Protein AF-A0A9E5KVH1-F1 (afdb_monomer)

Radius of gyration: 20.32 Å; Cα contacts (8 Å, |Δi|>4): 290; chains: 1; bounding box: 57×41×52 Å

Structure (mmCIF, N/CA/C/O backbone):
data_AF-A0A9E5KVH1-F1
#
_entry.id   AF-A0A9E5KVH1-F1
#
loop_
_atom_site.group_PDB
_atom_site.id
_atom_site.type_symbol
_atom_site.label_atom_id
_atom_site.label_alt_id
_atom_site.label_comp_id
_atom_site.label_asym_id
_atom_site.label_entity_id
_atom_site.label_seq_id
_atom_site.pdbx_PDB_ins_code
_atom_site.Cartn_x
_atom_site.Cartn_y
_atom_site.Cartn_z
_atom_site.occupancy
_atom_site.B_iso_or_equiv
_atom_site.auth_seq_id
_atom_site.auth_comp_id
_atom_site.auth_asym_id
_atom_site.auth_atom_id
_atom_site.pdbx_PDB_model_num
ATOM 1 N N . TYR A 1 1 ? 0.815 -11.359 2.822 1.00 33.31 1 TYR A N 1
ATOM 2 C CA . TYR A 1 1 ? 0.300 -10.305 1.931 1.00 33.31 1 TYR A CA 1
ATOM 3 C C . TYR A 1 1 ? -1.102 -10.706 1.506 1.00 33.31 1 TYR A C 1
ATOM 5 O O . TYR A 1 1 ? -1.254 -11.381 0.500 1.00 33.31 1 TYR A O 1
ATOM 13 N N . GLY A 1 2 ? -2.092 -10.442 2.365 1.00 33.66 2 GLY A N 1
ATOM 14 C CA . GLY A 1 2 ? -3.494 -10.798 2.114 1.00 33.66 2 GLY A CA 1
ATOM 15 C C . GLY A 1 2 ? -4.200 -9.749 1.257 1.00 33.66 2 GLY A C 1
ATOM 16 O O . GLY A 1 2 ? -3.617 -8.704 0.975 1.00 33.66 2 GLY A O 1
ATOM 17 N N . ALA A 1 3 ? -5.461 -10.021 0.909 1.00 37.97 3 ALA A N 1
ATOM 18 C CA . ALA A 1 3 ? -6.376 -9.261 0.039 1.00 37.97 3 ALA A CA 1
ATOM 19 C C . ALA A 1 3 ? -6.534 -7.737 0.302 1.00 37.97 3 ALA A C 1
ATOM 21 O O . ALA A 1 3 ? -7.332 -7.074 -0.355 1.00 37.97 3 ALA A O 1
ATOM 22 N N . TRP A 1 4 ? -5.780 -7.166 1.243 1.00 46.50 4 TRP A N 1
ATOM 23 C CA . TRP A 1 4 ? -5.838 -5.774 1.682 1.00 46.50 4 TRP A CA 1
ATOM 24 C C . TRP A 1 4 ? -4.507 -5.026 1.566 1.00 46.50 4 TRP A C 1
ATOM 26 O O . TRP A 1 4 ? -4.430 -3.886 2.000 1.00 46.50 4 TRP A O 1
ATOM 36 N N . SER A 1 5 ? -3.483 -5.571 0.895 1.00 42.91 5 SER A N 1
ATOM 37 C CA . SER A 1 5 ? -2.309 -4.764 0.500 1.00 42.91 5 SER A CA 1
ATOM 38 C C . SER A 1 5 ? -2.670 -3.556 -0.384 1.00 42.91 5 SER A C 1
ATOM 40 O O . SER A 1 5 ? -1.856 -2.652 -0.538 1.00 42.91 5 SER A O 1
ATOM 42 N N . GLY A 1 6 ? -3.893 -3.513 -0.928 1.00 47.69 6 GLY A N 1
ATOM 43 C CA . GLY A 1 6 ? -4.462 -2.350 -1.609 1.00 47.69 6 GLY A CA 1
ATOM 44 C C . GLY A 1 6 ? -4.823 -1.174 -0.691 1.00 47.69 6 GLY A C 1
ATOM 45 O O . GLY A 1 6 ? -5.125 -0.103 -1.204 1.00 47.69 6 GLY A O 1
ATOM 46 N N . THR A 1 7 ? -4.776 -1.300 0.642 1.00 48.66 7 THR A N 1
ATOM 47 C CA . THR A 1 7 ? -5.061 -0.166 1.547 1.00 48.66 7 THR A CA 1
ATOM 48 C C . THR A 1 7 ? -4.084 0.992 1.341 1.00 48.66 7 THR A C 1
ATOM 50 O O . THR A 1 7 ? -4.520 2.143 1.339 1.00 48.66 7 THR A O 1
ATOM 53 N N . TYR A 1 8 ? -2.814 0.698 1.033 1.00 48.72 8 TYR A N 1
ATOM 54 C CA . TYR A 1 8 ? -1.818 1.690 0.603 1.00 48.72 8 TYR A CA 1
ATOM 55 C C . TYR A 1 8 ? -2.220 2.398 -0.696 1.00 48.72 8 TYR A C 1
ATOM 57 O O . TYR A 1 8 ? -2.101 3.611 -0.823 1.00 48.72 8 TYR A O 1
ATOM 65 N N . THR A 1 9 ? -2.728 1.653 -1.676 1.00 52.06 9 THR A N 1
ATOM 66 C CA . THR A 1 9 ? -3.091 2.204 -2.989 1.00 52.06 9 THR A CA 1
ATOM 67 C C . THR A 1 9 ? -4.372 3.044 -2.924 1.00 52.06 9 THR A C 1
ATOM 69 O O . THR A 1 9 ? -4.548 3.974 -3.710 1.00 52.06 9 THR A O 1
ATOM 72 N N . ILE A 1 10 ? -5.266 2.735 -1.980 1.00 57.31 10 ILE A N 1
ATOM 73 C CA . ILE A 1 10 ? -6.647 3.232 -1.969 1.00 57.31 10 ILE A CA 1
ATOM 74 C C . ILE A 1 10 ? -6.863 4.337 -0.930 1.00 57.31 10 ILE A C 1
ATOM 76 O O . ILE A 1 10 ? -7.578 5.293 -1.225 1.00 57.31 10 ILE A O 1
ATOM 80 N N . GLY A 1 11 ? -6.204 4.284 0.237 1.00 57.56 11 GLY A N 1
ATOM 81 C CA . GLY A 1 11 ? -6.240 5.385 1.211 1.00 57.56 11 GLY A CA 1
ATOM 82 C C . GLY A 1 11 ? -5.794 6.709 0.578 1.00 57.56 11 GLY A C 1
ATOM 83 O O . GLY A 1 11 ? -6.444 7.743 0.736 1.00 57.56 11 GLY A O 1
ATOM 84 N N . GLY A 1 12 ? -4.768 6.659 -0.279 1.00 60.06 12 GLY A N 1
ATOM 85 C CA . GLY A 1 12 ? -4.369 7.817 -1.074 1.00 60.06 12 GLY A CA 1
ATOM 86 C C . GLY A 1 12 ? -5.462 8.339 -2.017 1.00 60.06 12 GLY A C 1
ATOM 87 O O . GLY A 1 12 ? -5.645 9.543 -2.142 1.00 60.06 12 GLY A O 1
ATOM 88 N N . GLY A 1 13 ? -6.277 7.468 -2.615 1.00 67.62 13 GLY A N 1
ATOM 89 C CA . GLY A 1 13 ? -7.416 7.889 -3.446 1.00 67.62 13 GLY A CA 1
ATOM 90 C C . GLY A 1 13 ? -8.506 8.656 -2.681 1.00 67.62 13 GLY A C 1
ATOM 91 O O . GLY A 1 13 ? -9.262 9.413 -3.292 1.00 67.62 13 GLY A O 1
ATOM 92 N N . PHE A 1 14 ? -8.557 8.517 -1.350 1.00 75.25 14 PHE A N 1
ATOM 93 C CA . PHE A 1 14 ? -9.508 9.191 -0.454 1.00 75.25 14 PHE A CA 1
ATOM 94 C C . PHE A 1 14 ? -8.908 10.376 0.309 1.00 75.25 14 PHE A C 1
ATOM 96 O O . PHE A 1 14 ? -9.556 10.945 1.188 1.00 75.25 14 PHE A O 1
ATOM 103 N N . GLY A 1 15 ? -7.675 10.764 -0.023 1.00 81.19 15 GLY A N 1
ATOM 104 C CA . GLY A 1 15 ? -7.040 11.937 0.556 1.00 81.19 15 GLY A CA 1
ATOM 105 C C . GLY A 1 15 ? -6.486 11.720 1.963 1.00 81.19 15 GLY A C 1
ATOM 106 O O . GLY A 1 15 ? -6.088 12.680 2.609 1.00 81.19 15 GLY A O 1
ATOM 107 N N . ARG A 1 16 ? -6.440 10.486 2.466 1.00 84.12 16 ARG A N 1
ATOM 108 C CA . ARG A 1 16 ? -5.637 10.107 3.637 1.00 84.12 16 ARG A CA 1
ATOM 109 C C . ARG A 1 16 ? -5.683 8.604 3.851 1.00 84.12 16 ARG A C 1
ATOM 111 O O . ARG A 1 16 ? -6.646 7.931 3.492 1.00 84.12 16 ARG A O 1
ATOM 118 N N . ARG A 1 17 ? -4.673 8.108 4.553 1.00 86.12 17 ARG A N 1
ATOM 119 C CA . ARG A 1 17 ? -4.708 6.785 5.176 1.00 86.12 17 ARG A CA 1
ATOM 120 C C . ARG A 1 17 ? -5.678 6.770 6.371 1.00 86.12 17 ARG A C 1
ATOM 122 O O . ARG A 1 17 ? -6.411 7.726 6.613 1.00 86.12 17 ARG A O 1
ATOM 129 N N . GLU A 1 18 ? -5.654 5.706 7.161 1.00 89.44 18 GLU A N 1
ATOM 130 C CA . GLU A 1 18 ? -6.478 5.470 8.355 1.00 89.44 18 GLU A CA 1
ATOM 131 C C . GLU A 1 18 ? -6.256 6.442 9.536 1.00 89.44 18 GLU A C 1
ATOM 133 O O . GLU A 1 18 ? -6.739 6.192 10.640 1.00 89.44 18 GLU A O 1
ATOM 138 N N . PHE A 1 19 ? -5.531 7.546 9.343 1.00 93.00 19 PHE A N 1
ATOM 139 C CA . PHE A 1 19 ? -5.206 8.510 10.390 1.00 93.00 19 PHE A CA 1
ATOM 140 C C . PHE A 1 19 ? -5.726 9.905 10.049 1.00 93.00 19 PHE A C 1
ATOM 142 O O . PHE A 1 19 ? -5.487 10.453 8.973 1.00 93.00 19 PHE A O 1
ATOM 149 N N . ASP A 1 20 ? -6.462 10.501 10.977 1.00 93.69 20 ASP A N 1
ATOM 150 C CA . ASP A 1 20 ? -6.820 11.910 10.949 1.00 93.69 20 ASP A CA 1
ATOM 151 C C . ASP A 1 20 ? -5.627 12.745 11.414 1.00 93.69 20 ASP A C 1
ATOM 153 O O . ASP A 1 20 ? -5.444 12.986 12.607 1.00 93.69 20 ASP A O 1
ATOM 157 N N . TYR A 1 21 ? -4.817 13.209 10.462 1.00 93.50 21 TYR A N 1
ATOM 158 C CA . TYR A 1 21 ? -3.653 14.044 10.759 1.00 93.50 21 TYR A CA 1
ATOM 159 C C . TYR A 1 21 ? -4.028 15.366 11.436 1.00 93.50 21 TYR A C 1
ATOM 161 O O . TYR A 1 21 ? -3.227 15.918 12.184 1.00 93.50 21 TYR A O 1
ATOM 169 N N . LYS A 1 22 ? -5.239 15.891 11.229 1.00 93.25 22 LYS A N 1
ATOM 170 C CA . LYS A 1 22 ? -5.652 17.149 11.858 1.00 93.25 22 LYS A CA 1
ATOM 171 C C . LYS A 1 22 ? -5.916 16.952 13.347 1.00 93.25 22 LYS A C 1
ATOM 173 O O . LYS A 1 22 ? -5.442 17.731 14.180 1.00 93.25 22 LYS A O 1
ATOM 178 N N . ASN A 1 23 ? -6.650 15.897 13.684 1.00 93.81 23 ASN A N 1
ATOM 179 C CA . ASN A 1 23 ? -7.050 15.620 15.061 1.00 93.81 23 ASN A CA 1
ATOM 180 C C . ASN A 1 23 ? -6.018 14.784 15.835 1.00 93.81 23 ASN A C 1
ATOM 182 O O . ASN A 1 23 ? -5.948 14.896 17.059 1.00 93.81 23 ASN A O 1
ATOM 186 N N . GLY A 1 24 ? -5.158 14.039 15.140 1.00 96.00 24 GLY A N 1
ATOM 187 C CA . GLY A 1 24 ? -4.170 13.146 15.741 1.00 96.00 24 GLY A CA 1
ATOM 188 C C . GLY A 1 24 ? -4.798 11.857 16.268 1.00 96.00 24 GLY A C 1
ATOM 189 O O . GLY A 1 24 ? -4.513 11.460 17.393 1.00 96.00 24 GLY A O 1
ATOM 190 N N . ALA A 1 25 ? -5.688 11.238 15.493 1.00 97.12 25 ALA A N 1
ATOM 191 C CA . ALA A 1 25 ? -6.396 10.025 15.893 1.00 97.12 25 ALA A CA 1
ATOM 192 C C . ALA A 1 25 ? -6.591 9.083 14.704 1.00 97.12 25 ALA A C 1
ATOM 194 O O . ALA A 1 25 ? -6.722 9.528 13.565 1.00 97.12 25 ALA A O 1
ATOM 195 N N . PHE A 1 26 ? -6.654 7.780 14.969 1.00 96.75 26 PHE A N 1
ATOM 196 C CA . PHE A 1 26 ? -7.060 6.818 13.951 1.00 96.75 26 PHE A CA 1
ATOM 197 C C . PHE A 1 26 ? -8.544 6.982 13.625 1.00 96.75 26 PHE A C 1
ATOM 199 O O . PHE A 1 26 ? -9.376 7.093 14.529 1.00 96.75 26 PHE A O 1
ATOM 206 N N . ASP A 1 27 ? -8.867 6.959 12.337 1.00 95.31 27 ASP A N 1
ATOM 207 C CA . ASP A 1 27 ? -10.232 6.985 11.829 1.00 95.31 27 ASP A CA 1
ATOM 208 C C . ASP A 1 27 ? -10.356 6.106 10.579 1.00 95.31 27 ASP A C 1
ATOM 210 O O . ASP A 1 27 ? -10.074 6.508 9.447 1.00 95.31 27 ASP A O 1
ATOM 214 N N . PHE A 1 28 ? -10.830 4.888 10.809 1.00 93.50 28 PHE A N 1
ATOM 215 C CA . PHE A 1 28 ? -11.028 3.857 9.800 1.00 93.50 28 PHE A CA 1
ATOM 216 C C . PHE A 1 28 ? -12.292 4.052 8.962 1.00 93.50 28 PHE A C 1
ATOM 218 O O . PHE A 1 28 ? -12.514 3.290 8.020 1.00 93.50 28 PHE A O 1
ATOM 225 N N . SER A 1 29 ? -13.115 5.071 9.241 1.00 92.12 29 SER A N 1
ATOM 226 C CA . SER A 1 29 ? -14.292 5.364 8.413 1.00 92.12 29 SER A CA 1
ATOM 227 C C . SER A 1 29 ? -13.918 5.689 6.962 1.00 92.12 29 SER A C 1
ATOM 229 O O . SER A 1 29 ? -14.702 5.409 6.056 1.00 92.12 29 SER A O 1
ATOM 231 N N . VAL A 1 30 ? -12.690 6.167 6.719 1.00 86.94 30 VAL A N 1
ATOM 232 C CA . VAL A 1 30 ? -12.142 6.400 5.372 1.00 86.94 30 VAL A CA 1
ATOM 233 C C . VAL A 1 30 ? -12.115 5.134 4.503 1.00 86.94 30 VAL A C 1
ATOM 235 O O . VAL A 1 30 ? -12.221 5.224 3.284 1.00 86.94 30 VAL A O 1
ATOM 238 N N . LEU A 1 31 ? -12.036 3.942 5.108 1.00 87.62 31 LEU A N 1
ATOM 239 C CA . LEU A 1 31 ? -12.016 2.666 4.383 1.00 87.62 31 LEU A CA 1
ATOM 240 C C . LEU A 1 31 ? -13.418 2.129 4.061 1.00 87.62 31 LEU A C 1
ATOM 242 O O . LEU A 1 31 ? -13.544 1.193 3.269 1.00 87.62 31 LEU A O 1
ATOM 246 N N . LYS A 1 32 ? -14.478 2.696 4.653 1.00 88.75 32 LYS A N 1
ATOM 247 C CA . LYS A 1 32 ? -15.853 2.202 4.494 1.00 88.75 32 LYS A CA 1
ATOM 248 C C . LYS A 1 32 ? -16.314 2.160 3.028 1.00 88.75 32 LYS A C 1
ATOM 250 O O . LYS A 1 32 ? -16.764 1.089 2.623 1.00 88.75 32 LYS A O 1
ATOM 255 N N . PRO A 1 33 ? -16.147 3.217 2.204 1.00 85.56 33 PRO A N 1
ATOM 256 C CA . PRO A 1 33 ? -16.579 3.177 0.804 1.00 85.56 33 PRO A CA 1
ATOM 257 C C . PRO A 1 33 ? -15.885 2.074 -0.004 1.00 85.56 33 PRO A C 1
ATOM 259 O O . PRO A 1 33 ? -16.497 1.433 -0.856 1.00 85.56 33 PRO A O 1
ATOM 262 N N . TYR A 1 34 ? -14.607 1.813 0.285 1.00 82.50 34 TYR A N 1
ATOM 263 C CA . TYR A 1 34 ? -13.875 0.729 -0.361 1.00 82.50 34 TYR A CA 1
ATOM 264 C C . TYR A 1 34 ? -14.386 -0.644 0.081 1.00 82.50 34 TYR A C 1
ATOM 266 O O . TYR A 1 34 ? -14.636 -1.509 -0.754 1.00 82.50 34 TYR A O 1
ATOM 274 N N . ALA A 1 35 ? -14.602 -0.840 1.380 1.00 87.88 35 ALA A N 1
ATOM 275 C CA . ALA A 1 35 ? -15.167 -2.083 1.889 1.00 87.88 35 ALA A CA 1
ATOM 276 C C . ALA A 1 35 ? -16.562 -2.364 1.303 1.00 87.88 35 ALA A C 1
ATOM 278 O O . ALA A 1 35 ? -16.870 -3.504 0.963 1.00 87.88 35 ALA A O 1
ATOM 279 N N . GLU A 1 36 ? -17.385 -1.330 1.124 1.00 88.94 36 GLU A N 1
ATOM 280 C CA . GLU A 1 36 ? -18.692 -1.435 0.468 1.00 88.94 36 GLU A CA 1
ATOM 281 C C . GLU A 1 36 ? -18.558 -1.827 -1.008 1.00 88.94 36 GLU A C 1
ATOM 283 O O . GLU A 1 36 ? -19.268 -2.724 -1.461 1.00 88.94 36 GLU A O 1
ATOM 288 N N . MET A 1 37 ? -17.598 -1.243 -1.734 1.00 85.94 37 MET A N 1
ATOM 289 C CA . MET A 1 37 ? -17.293 -1.620 -3.117 1.00 85.94 37 MET A CA 1
ATOM 290 C C . MET A 1 37 ? -16.845 -3.086 -3.229 1.00 85.94 37 MET A C 1
ATOM 292 O O . MET A 1 37 ? -17.369 -3.825 -4.057 1.00 85.94 37 MET A O 1
ATOM 296 N N . VAL A 1 38 ? -15.914 -3.547 -2.384 1.00 86.25 38 VAL A N 1
ATOM 297 C CA . VAL A 1 38 ? -15.461 -4.954 -2.398 1.00 86.25 38 VAL A CA 1
ATOM 298 C C . VAL A 1 38 ? -16.606 -5.896 -2.037 1.00 86.25 38 VAL A C 1
ATOM 300 O O . VAL A 1 38 ? -16.764 -6.950 -2.653 1.00 86.25 38 VAL A O 1
ATOM 303 N N . LYS A 1 39 ? -17.443 -5.511 -1.068 1.00 89.06 39 LYS A N 1
ATOM 304 C CA . LYS A 1 39 ? -18.642 -6.269 -0.713 1.00 89.06 39 LYS A CA 1
ATOM 305 C C . LYS A 1 39 ? -19.608 -6.379 -1.890 1.00 89.06 39 LYS A C 1
ATOM 307 O O . LYS A 1 39 ? -20.124 -7.468 -2.121 1.00 89.06 39 LYS A O 1
ATOM 312 N N . GLN A 1 40 ? -19.818 -5.298 -2.637 1.00 90.12 40 GLN A N 1
ATOM 313 C CA . GLN A 1 40 ? -20.650 -5.308 -3.837 1.00 90.12 40 GLN A CA 1
ATOM 314 C C . GLN A 1 40 ? -20.084 -6.249 -4.907 1.00 90.12 40 GLN A C 1
ATOM 316 O O . GLN A 1 40 ? -20.812 -7.128 -5.353 1.00 90.12 40 GLN A O 1
ATOM 321 N N . LEU A 1 41 ? -18.788 -6.135 -5.231 1.00 88.88 41 LEU A N 1
ATOM 322 C CA . LEU A 1 41 ? -18.109 -7.006 -6.205 1.00 88.88 41 LEU A CA 1
ATOM 323 C C . LEU A 1 41 ? -18.186 -8.490 -5.825 1.00 88.88 41 LEU A C 1
ATOM 325 O O . LEU A 1 41 ? -18.174 -9.378 -6.674 1.00 88.88 41 LEU A O 1
ATOM 329 N N . ARG A 1 42 ? -18.204 -8.785 -4.526 1.00 88.19 42 ARG A N 1
ATOM 330 C CA . ARG A 1 42 ? -18.405 -10.147 -4.042 1.00 88.19 42 ARG A CA 1
ATOM 331 C C . ARG A 1 42 ? -19.857 -10.583 -4.221 1.00 88.19 42 ARG A C 1
ATOM 333 O O . ARG A 1 42 ? -20.106 -11.673 -4.721 1.00 88.19 42 ARG A O 1
ATOM 340 N N . ASP A 1 43 ? -20.800 -9.755 -3.779 1.00 90.94 43 ASP A N 1
ATOM 341 C CA . ASP A 1 43 ? -22.229 -10.083 -3.762 1.00 90.94 43 ASP A CA 1
ATOM 342 C C . ASP A 1 43 ? -22.809 -10.234 -5.181 1.00 90.94 43 ASP A C 1
ATOM 344 O O . ASP A 1 43 ? -23.743 -11.013 -5.376 1.00 90.94 43 ASP A O 1
ATOM 348 N N . ASP A 1 44 ? -22.241 -9.546 -6.176 1.00 94.44 44 ASP A N 1
ATOM 349 C CA . ASP A 1 44 ? -22.620 -9.667 -7.590 1.00 94.44 44 ASP A CA 1
ATOM 350 C C . ASP A 1 44 ? -21.789 -10.696 -8.391 1.00 94.44 44 ASP A C 1
ATOM 352 O O . ASP A 1 44 ? -22.046 -10.896 -9.578 1.00 94.44 44 ASP A O 1
ATOM 356 N N . ASN A 1 45 ? -20.874 -11.425 -7.735 1.00 91.19 45 ASN A N 1
ATOM 357 C CA . ASN A 1 45 ? -19.952 -12.403 -8.333 1.00 91.19 45 ASN A CA 1
ATOM 358 C C . ASN A 1 45 ? -18.963 -11.815 -9.361 1.00 91.19 45 ASN A C 1
ATOM 360 O O . ASN A 1 45 ? -18.503 -12.533 -10.250 1.00 91.19 45 ASN A O 1
ATOM 364 N N . SER A 1 46 ? -18.610 -10.533 -9.244 1.00 92.62 46 SER A N 1
ATOM 365 C CA . SER A 1 46 ? -17.555 -9.904 -10.054 1.00 92.62 46 SER A CA 1
ATOM 366 C C . SER A 1 46 ? -16.136 -10.238 -9.584 1.00 92.62 46 SER A C 1
ATOM 368 O O . SER A 1 46 ? -15.182 -10.051 -10.341 1.00 92.62 46 SER A O 1
ATOM 370 N N . LEU A 1 47 ? -15.958 -10.711 -8.346 1.00 89.81 47 LEU A N 1
ATOM 371 C CA . LEU A 1 47 ? -14.662 -11.214 -7.881 1.00 89.81 47 LEU A CA 1
ATOM 372 C C . LEU A 1 47 ? -14.322 -12.558 -8.531 1.00 89.81 47 LEU A C 1
ATOM 374 O O . LEU A 1 47 ? -15.191 -13.397 -8.765 1.00 89.81 47 LEU A O 1
ATOM 378 N N . PHE A 1 48 ? -13.029 -12.786 -8.765 1.00 89.88 48 PHE A N 1
ATOM 379 C CA . PHE A 1 48 ? -12.542 -14.074 -9.248 1.00 89.88 48 PHE A CA 1
ATOM 380 C C . PHE A 1 48 ? -12.982 -15.212 -8.299 1.00 89.88 48 PHE A C 1
ATOM 382 O O . PHE A 1 48 ? -12.851 -15.061 -7.080 1.00 89.88 48 PHE A O 1
ATOM 389 N N . PRO A 1 49 ? -13.483 -16.354 -8.806 1.00 88.12 49 PRO A N 1
ATOM 390 C CA . PRO A 1 49 ? -13.887 -17.469 -7.952 1.00 88.12 49 PRO A CA 1
ATOM 391 C C . PRO A 1 49 ? -12.734 -17.968 -7.071 1.00 88.12 49 PRO A C 1
ATOM 393 O O . PRO A 1 49 ? -11.697 -18.392 -7.578 1.00 88.12 49 PRO A O 1
ATOM 396 N N . GLY A 1 50 ? -12.909 -17.933 -5.748 1.00 84.88 50 GLY A N 1
ATOM 397 C CA . GLY A 1 50 ? -11.855 -18.296 -4.798 1.00 84.88 50 GLY A CA 1
ATOM 398 C C . GLY A 1 50 ? -10.816 -17.195 -4.551 1.00 84.88 50 GLY A C 1
ATOM 399 O O . GLY A 1 50 ? -9.733 -17.496 -4.047 1.00 84.88 50 GLY A O 1
ATOM 400 N N . ALA A 1 51 ? -11.112 -15.934 -4.902 1.00 84.12 51 ALA A N 1
ATOM 401 C CA . ALA A 1 51 ? -10.236 -14.779 -4.676 1.00 84.12 51 ALA A CA 1
ATOM 402 C C . ALA A 1 51 ? -9.739 -14.659 -3.224 1.00 84.12 51 ALA A C 1
ATOM 404 O O . ALA A 1 51 ? -8.635 -14.176 -2.989 1.00 84.12 51 ALA A O 1
ATOM 405 N N . GLU A 1 52 ? -10.516 -15.133 -2.251 1.00 77.62 52 GLU A N 1
ATOM 406 C CA . GLU A 1 52 ? -10.164 -15.171 -0.832 1.00 77.62 52 GLU A CA 1
ATOM 407 C C . GLU A 1 52 ? -8.945 -16.047 -0.501 1.00 77.62 52 GLU A C 1
ATOM 409 O O . GLU A 1 52 ? -8.305 -15.842 0.531 1.00 77.62 52 GLU A O 1
ATOM 414 N N . GLY A 1 53 ? -8.627 -17.019 -1.361 1.00 80.94 53 GLY A N 1
ATOM 415 C CA . GLY A 1 53 ? -7.496 -17.933 -1.204 1.00 80.94 53 GLY A CA 1
ATOM 416 C C . GLY A 1 53 ? -6.294 -17.595 -2.083 1.00 80.94 53 GLY A C 1
ATOM 417 O O . GLY A 1 53 ? -5.294 -18.309 -2.022 1.00 80.94 53 GLY A O 1
ATOM 418 N N . LEU A 1 54 ? -6.380 -16.548 -2.911 1.00 83.88 54 LEU A N 1
ATOM 419 C CA . LEU A 1 54 ? -5.291 -16.172 -3.806 1.00 83.88 54 LEU A CA 1
ATOM 420 C C . LEU A 1 54 ? -4.210 -15.397 -3.052 1.00 83.88 54 LEU A C 1
ATOM 422 O O . LEU A 1 54 ? -4.481 -14.400 -2.380 1.00 83.88 54 LEU A O 1
ATOM 426 N N . ASP A 1 55 ? -2.963 -15.830 -3.218 1.00 84.94 55 ASP A N 1
ATOM 427 C CA . ASP A 1 55 ? -1.811 -14.973 -2.971 1.00 84.94 55 ASP A CA 1
ATOM 428 C C . ASP A 1 55 ? -1.505 -14.099 -4.200 1.00 84.94 55 ASP A C 1
ATOM 430 O O . ASP A 1 55 ? -2.160 -14.180 -5.244 1.00 84.94 55 ASP A O 1
ATOM 434 N N . ASN A 1 56 ? -0.510 -13.222 -4.063 1.00 84.00 56 ASN A N 1
ATOM 435 C CA . ASN A 1 56 ? -0.183 -12.240 -5.091 1.00 84.00 56 ASN A CA 1
ATOM 436 C C . ASN A 1 56 ? 0.311 -12.901 -6.392 1.00 84.00 56 ASN A C 1
ATOM 438 O O . ASN A 1 56 ? -0.084 -12.496 -7.481 1.00 84.00 56 ASN A O 1
ATOM 442 N N . ASP A 1 57 ? 1.122 -13.956 -6.298 1.00 90.00 57 ASP A N 1
ATOM 443 C CA . ASP A 1 57 ? 1.664 -14.632 -7.482 1.00 90.00 57 ASP A CA 1
ATOM 444 C C . ASP A 1 57 ? 0.586 -15.423 -8.219 1.00 90.00 57 ASP A C 1
ATOM 446 O O . ASP A 1 57 ? 0.499 -15.355 -9.446 1.00 90.00 57 ASP A O 1
ATOM 450 N N . THR A 1 58 ? -0.305 -16.091 -7.486 1.00 90.44 58 THR A N 1
ATOM 451 C CA . THR A 1 58 ? -1.447 -16.779 -8.087 1.00 90.44 58 THR A CA 1
ATOM 452 C C . THR A 1 58 ? -2.394 -15.776 -8.748 1.00 90.44 58 THR A C 1
ATOM 454 O O . THR A 1 58 ? -2.828 -16.011 -9.875 1.00 90.44 58 THR A O 1
ATOM 457 N N . ALA A 1 59 ? -2.677 -14.630 -8.115 1.00 90.62 59 ALA A N 1
ATOM 458 C CA . ALA A 1 59 ? -3.503 -13.575 -8.710 1.00 90.62 59 ALA A CA 1
ATOM 459 C C . ALA A 1 59 ? -2.888 -13.010 -10.005 1.00 90.62 59 ALA A C 1
ATOM 461 O O . ALA A 1 59 ? -3.579 -12.908 -11.021 1.00 90.62 59 ALA A O 1
ATOM 462 N N . ARG A 1 60 ? -1.580 -12.717 -10.003 1.00 91.88 60 ARG A N 1
ATOM 463 C CA . ARG A 1 60 ? -0.845 -12.260 -11.195 1.00 91.88 60 ARG A CA 1
ATOM 464 C C . ARG A 1 60 ? -0.848 -13.301 -12.311 1.00 91.88 60 ARG A C 1
ATOM 466 O O . ARG A 1 60 ? -1.059 -12.940 -13.465 1.00 91.88 60 ARG A O 1
ATOM 473 N N . ALA A 1 61 ? -0.662 -14.579 -11.985 1.00 92.81 61 ALA A N 1
ATOM 474 C CA . ALA A 1 61 ? -0.729 -15.657 -12.966 1.00 92.81 61 ALA A CA 1
ATOM 475 C C . ALA A 1 61 ? -2.122 -15.748 -13.615 1.00 92.81 61 ALA A C 1
ATOM 477 O O . ALA A 1 61 ? -2.225 -15.838 -14.836 1.00 92.81 61 ALA A O 1
ATOM 478 N N . GLN A 1 62 ? -3.201 -15.653 -12.826 1.00 93.88 62 GLN A N 1
ATOM 479 C CA . GLN A 1 62 ? -4.572 -15.654 -13.358 1.00 93.88 62 GLN A CA 1
ATOM 480 C C . GLN A 1 62 ? -4.852 -14.445 -14.262 1.00 93.88 62 GLN A C 1
ATOM 482 O O . GLN A 1 62 ? -5.498 -14.590 -15.302 1.00 93.88 62 GLN A O 1
ATOM 487 N N . PHE A 1 63 ? -4.348 -13.263 -13.898 1.00 93.25 63 PHE A N 1
ATOM 488 C CA . PHE A 1 63 ? -4.431 -12.069 -14.738 1.00 93.25 63 PHE A CA 1
ATOM 489 C C . PHE A 1 63 ? -3.651 -12.229 -16.049 1.00 93.25 63 PHE A C 1
ATOM 491 O O . PHE A 1 63 ? -4.189 -11.956 -17.120 1.00 93.25 63 PHE A O 1
ATOM 498 N N . ALA A 1 64 ? -2.421 -12.748 -15.988 1.00 93.88 64 ALA A N 1
ATOM 499 C CA . ALA A 1 64 ? -1.580 -12.962 -17.163 1.00 93.88 64 ALA A CA 1
ATOM 500 C C . ALA A 1 64 ? -2.180 -13.952 -18.173 1.00 93.88 64 ALA A C 1
ATOM 502 O O . ALA A 1 64 ? -2.024 -13.767 -19.381 1.00 93.88 64 ALA A O 1
ATOM 503 N N . GLU A 1 65 ? -2.911 -14.960 -17.694 1.00 95.12 65 GLU A N 1
ATOM 504 C CA . GLU A 1 65 ? -3.661 -15.904 -18.532 1.00 95.12 65 GLU A CA 1
ATOM 505 C C . GLU A 1 65 ? -4.965 -15.320 -19.111 1.00 95.12 65 GLU A C 1
ATOM 507 O O . GLU A 1 65 ? -5.571 -15.931 -19.989 1.00 95.12 65 GLU A O 1
ATOM 512 N N . GLY A 1 66 ? -5.394 -14.135 -18.663 1.00 94.00 66 GLY A N 1
ATOM 513 C CA . GLY A 1 66 ? -6.616 -13.474 -19.127 1.00 94.00 66 GLY A CA 1
ATOM 514 C C . GLY A 1 66 ? -7.893 -13.895 -18.398 1.00 94.00 66 GLY A C 1
ATOM 515 O O . GLY A 1 66 ? -8.987 -13.580 -18.861 1.00 94.00 66 GLY A O 1
ATOM 516 N N . ASN A 1 67 ? -7.779 -14.577 -17.252 1.00 94.12 67 ASN A N 1
ATOM 517 C CA . ASN A 1 67 ? -8.937 -14.999 -16.455 1.00 94.12 67 ASN A CA 1
ATOM 518 C C . ASN A 1 67 ? -9.475 -13.887 -15.537 1.00 94.12 67 ASN A C 1
ATOM 520 O O . ASN A 1 67 ? -10.569 -14.012 -14.987 1.00 94.12 67 ASN A O 1
ATOM 524 N N . VAL A 1 68 ? -8.711 -12.806 -15.353 1.00 93.38 68 VAL A N 1
ATOM 525 C CA . VAL A 1 68 ? -9.070 -11.641 -14.536 1.00 93.38 68 VAL A CA 1
ATOM 526 C C . VAL A 1 68 ? -9.029 -10.396 -15.419 1.00 93.38 68 VAL A C 1
ATOM 528 O O . VAL A 1 68 ? -8.007 -10.113 -16.034 1.00 93.38 68 VAL A O 1
ATOM 531 N N . GLY A 1 69 ? -10.132 -9.644 -15.479 1.00 91.06 69 GLY A N 1
ATOM 532 C CA . GLY A 1 69 ? -10.219 -8.441 -16.319 1.00 91.06 69 GLY A CA 1
ATOM 533 C C . GLY A 1 69 ? -9.512 -7.213 -15.734 1.00 91.06 69 GLY A C 1
ATOM 534 O O . GLY A 1 69 ? -8.993 -6.390 -16.480 1.00 91.06 69 GLY A O 1
ATOM 535 N N . MET A 1 70 ? -9.484 -7.082 -14.405 1.00 89.94 70 MET A N 1
ATOM 536 C CA . MET A 1 70 ? -8.827 -5.984 -13.689 1.00 89.94 70 MET A CA 1
ATOM 537 C C . MET A 1 70 ? -8.247 -6.489 -12.371 1.00 89.94 70 MET A C 1
ATOM 539 O O . MET A 1 70 ? -8.886 -7.275 -11.673 1.00 89.94 70 MET A O 1
ATOM 543 N N . MET A 1 71 ? -7.071 -5.990 -12.001 1.00 87.62 71 MET A N 1
ATOM 544 C CA . MET A 1 71 ? -6.482 -6.211 -10.683 1.00 87.62 71 MET A CA 1
ATOM 545 C C . MET A 1 71 ? -5.784 -4.948 -10.186 1.00 87.62 71 MET A C 1
ATOM 547 O O . MET A 1 71 ? -5.346 -4.118 -10.982 1.00 87.62 71 MET A O 1
ATOM 551 N N . PHE A 1 72 ? -5.658 -4.814 -8.867 1.00 84.31 72 PHE A N 1
ATOM 552 C CA . PHE A 1 72 ? -4.767 -3.809 -8.299 1.00 84.31 72 PHE A CA 1
ATOM 553 C C . PHE A 1 72 ? -3.319 -4.214 -8.553 1.00 84.31 72 PHE A C 1
ATOM 555 O O . PHE A 1 72 ? -2.951 -5.368 -8.339 1.00 84.31 72 PHE A O 1
ATOM 562 N N . ALA A 1 73 ? -2.518 -3.251 -8.993 1.00 83.44 73 ALA A N 1
ATOM 563 C CA . ALA A 1 73 ? -1.113 -3.441 -9.296 1.00 83.44 73 ALA A CA 1
ATOM 564 C C . ALA A 1 73 ? -0.284 -2.267 -8.764 1.00 83.44 73 ALA A C 1
ATOM 566 O O . ALA A 1 73 ? -0.787 -1.173 -8.499 1.00 83.44 73 ALA A O 1
ATOM 567 N N . VAL A 1 74 ? 1.005 -2.517 -8.621 1.00 83.44 74 VAL A N 1
ATOM 568 C CA . VAL A 1 74 ? 2.043 -1.596 -8.160 1.00 83.44 74 VAL A CA 1
ATOM 569 C C . VAL A 1 74 ? 3.196 -1.616 -9.158 1.00 83.44 74 VAL A C 1
ATOM 571 O O . VAL A 1 74 ? 3.312 -2.527 -9.973 1.00 83.44 74 VAL A O 1
ATOM 574 N N . SER A 1 75 ? 4.065 -0.606 -9.126 1.00 84.88 75 SER A N 1
ATOM 575 C CA . SER A 1 75 ? 5.040 -0.372 -10.204 1.00 84.88 75 SER A CA 1
ATOM 576 C C . SER A 1 75 ? 5.973 -1.554 -10.489 1.00 84.88 75 SER A C 1
ATOM 578 O O . SER A 1 75 ? 6.343 -1.776 -11.642 1.00 84.88 75 SER A O 1
ATOM 580 N N . TRP A 1 76 ? 6.326 -2.354 -9.478 1.00 82.69 76 TRP A N 1
ATOM 581 C CA . TRP A 1 76 ? 7.168 -3.539 -9.670 1.00 82.69 76 TRP A CA 1
ATOM 582 C C . TRP A 1 76 ? 6.447 -4.710 -10.352 1.00 82.69 76 TRP A C 1
ATOM 584 O O . TRP A 1 76 ? 7.118 -5.604 -10.867 1.00 82.69 76 TRP A O 1
ATOM 594 N N . ASP A 1 77 ? 5.111 -4.708 -10.423 1.00 87.25 77 ASP A N 1
ATOM 595 C CA . ASP A 1 77 ? 4.353 -5.735 -11.146 1.00 87.25 77 ASP A CA 1
ATOM 596 C C . ASP A 1 77 ? 4.641 -5.704 -12.648 1.00 87.25 77 ASP A C 1
ATOM 598 O O . ASP A 1 77 ? 4.568 -6.741 -13.297 1.00 87.25 77 ASP A O 1
ATOM 602 N N . VAL A 1 78 ? 5.071 -4.560 -13.198 1.00 86.56 78 VAL A N 1
ATOM 603 C CA . VAL A 1 78 ? 5.526 -4.462 -14.594 1.00 86.56 78 VAL A CA 1
ATOM 604 C C . VAL A 1 78 ? 6.646 -5.461 -14.866 1.00 86.56 78 VAL A C 1
ATOM 606 O O . VAL A 1 78 ? 6.591 -6.215 -15.834 1.00 86.56 78 VAL A O 1
ATOM 609 N N . ALA A 1 79 ? 7.648 -5.522 -13.990 1.00 83.94 79 ALA A N 1
ATOM 610 C CA . ALA A 1 79 ? 8.734 -6.484 -14.117 1.00 83.94 79 ALA A CA 1
ATOM 611 C C . ALA A 1 79 ? 8.226 -7.929 -14.010 1.00 83.94 79 ALA A C 1
ATOM 613 O O . ALA A 1 79 ? 8.686 -8.798 -14.744 1.00 83.94 79 ALA A O 1
ATOM 614 N N . VAL A 1 80 ? 7.265 -8.181 -13.120 1.00 88.56 80 VAL A N 1
ATOM 615 C CA . VAL A 1 80 ? 6.702 -9.517 -12.904 1.00 88.56 80 VAL A CA 1
ATOM 616 C C . VAL A 1 80 ? 5.904 -9.986 -14.126 1.00 88.56 80 VAL A C 1
ATOM 618 O O . VAL A 1 80 ? 6.103 -11.112 -14.576 1.00 88.56 80 VAL A O 1
ATOM 621 N N . PHE A 1 81 ? 5.074 -9.124 -14.715 1.00 90.25 81 PHE A N 1
ATOM 622 C CA . PHE A 1 81 ? 4.268 -9.433 -15.901 1.00 90.25 81 PHE A CA 1
ATOM 623 C C . PHE A 1 81 ? 5.057 -9.535 -17.202 1.00 90.25 81 PHE A C 1
ATOM 625 O O . PHE A 1 81 ? 4.530 -10.046 -18.183 1.00 90.25 81 PHE A O 1
ATOM 632 N N . ASN A 1 82 ? 6.294 -9.046 -17.236 1.00 84.69 82 ASN A N 1
ATOM 633 C CA . ASN A 1 82 ? 7.159 -9.184 -18.406 1.00 84.69 82 ASN A CA 1
ATOM 634 C C . ASN A 1 82 ? 8.150 -10.350 -18.260 1.00 84.69 82 ASN A C 1
ATOM 636 O O . ASN A 1 82 ? 8.485 -10.977 -19.262 1.00 84.69 82 ASN A O 1
ATOM 640 N N . ASP A 1 83 ? 8.564 -10.689 -17.032 1.00 87.50 83 ASP A N 1
ATOM 641 C CA . ASP A 1 83 ? 9.597 -11.707 -16.803 1.00 87.50 83 ASP A CA 1
ATOM 642 C C . ASP A 1 83 ? 9.043 -13.042 -16.274 1.00 87.50 83 ASP A C 1
ATOM 644 O O . ASP A 1 83 ? 9.476 -14.104 -16.718 1.00 87.50 83 ASP A O 1
ATOM 648 N N . GLN A 1 84 ? 8.132 -13.011 -15.292 1.00 90.56 84 GLN A N 1
ATOM 649 C CA . GLN A 1 84 ? 7.691 -14.206 -14.553 1.00 90.56 84 GLN A CA 1
ATOM 650 C C . GLN A 1 84 ? 6.346 -14.737 -15.048 1.00 90.56 84 GLN A C 1
ATOM 652 O O . GLN A 1 84 ? 6.203 -15.936 -15.284 1.00 90.56 84 GLN A O 1
ATOM 657 N N . PHE A 1 85 ? 5.377 -13.841 -15.245 1.00 93.06 85 PHE A N 1
ATOM 658 C CA . PHE A 1 85 ? 4.043 -14.158 -15.753 1.00 93.06 85 PHE A CA 1
ATOM 659 C C . PHE A 1 85 ? 3.747 -13.332 -17.015 1.00 93.06 85 PHE A C 1
ATOM 661 O O . PHE A 1 85 ? 2.955 -12.392 -16.933 1.00 93.06 85 PHE A O 1
ATOM 668 N N . PRO A 1 86 ? 4.382 -13.642 -18.169 1.00 91.56 86 PRO A N 1
ATOM 669 C CA . PRO A 1 86 ? 4.143 -12.943 -19.430 1.00 91.56 86 PRO A CA 1
ATOM 670 C C . PRO A 1 86 ? 2.654 -12.841 -19.752 1.00 91.56 86 PRO A C 1
ATOM 672 O O . PRO A 1 86 ? 1.995 -13.852 -20.007 1.00 91.56 86 PRO A O 1
ATOM 675 N N . VAL A 1 87 ? 2.124 -11.619 -19.731 1.00 91.06 87 VAL A N 1
ATOM 676 C CA . VAL A 1 87 ? 0.707 -11.361 -20.011 1.00 91.06 87 VAL A CA 1
ATOM 677 C C . VAL A 1 87 ? 0.365 -11.737 -21.456 1.00 91.06 87 VAL A C 1
ATOM 679 O O . VAL A 1 87 ? 1.030 -11.325 -22.406 1.00 91.06 87 VAL A O 1
ATOM 682 N N . LYS A 1 88 ? -0.689 -12.541 -21.631 1.00 91.12 88 LYS A N 1
ATOM 683 C CA . LYS A 1 88 ? -1.161 -13.034 -22.941 1.00 91.12 88 LYS A CA 1
ATOM 684 C C . LYS A 1 88 ? -2.248 -12.156 -23.562 1.00 91.12 88 LYS A C 1
ATOM 686 O O . LYS A 1 88 ? -2.696 -12.414 -24.679 1.00 91.12 88 LYS A O 1
ATOM 691 N N . ILE A 1 89 ? -2.680 -11.139 -22.826 1.00 86.62 89 ILE A N 1
ATOM 692 C CA . ILE A 1 89 ? -3.735 -10.197 -23.189 1.00 86.62 89 ILE A CA 1
ATOM 693 C C . ILE A 1 89 ? -3.155 -8.797 -23.395 1.00 86.62 89 ILE A C 1
ATOM 695 O O . ILE A 1 89 ? -2.077 -8.476 -22.895 1.00 86.62 89 ILE A O 1
ATOM 699 N N . ALA A 1 90 ? -3.897 -7.941 -24.099 1.00 86.69 90 ALA A N 1
ATOM 700 C CA . ALA A 1 90 ? -3.608 -6.514 -24.087 1.00 86.69 90 ALA A CA 1
ATOM 701 C C . ALA A 1 90 ? -3.848 -5.970 -22.670 1.00 86.69 90 ALA A C 1
ATOM 703 O O . ALA A 1 90 ? -4.942 -6.118 -22.126 1.00 86.69 90 ALA A O 1
ATOM 704 N N . MET A 1 91 ? -2.825 -5.349 -22.087 1.00 86.44 91 MET A N 1
ATOM 705 C CA . MET A 1 91 ? -2.875 -4.750 -20.757 1.00 86.44 91 MET A CA 1
ATOM 706 C C . MET A 1 91 ? -2.765 -3.230 -20.874 1.00 86.44 91 MET A C 1
ATOM 708 O O . MET A 1 91 ? -2.039 -2.712 -21.719 1.00 86.44 91 MET A O 1
ATOM 712 N N . GLY A 1 92 ? -3.460 -2.522 -19.991 1.00 87.62 92 GLY A N 1
ATOM 713 C CA . GLY A 1 92 ? -3.246 -1.104 -19.733 1.00 87.62 92 GLY A CA 1
ATOM 714 C C . GLY A 1 92 ? -3.214 -0.853 -18.230 1.00 87.62 92 GLY A C 1
ATOM 715 O O . GLY A 1 92 ? -3.662 -1.692 -17.449 1.00 87.62 92 GLY A O 1
ATOM 716 N N . ILE A 1 93 ? -2.693 0.303 -17.831 1.00 87.19 93 ILE A N 1
ATOM 717 C CA . ILE A 1 93 ? -2.710 0.759 -16.439 1.00 87.19 93 ILE A CA 1
ATOM 718 C C . ILE A 1 93 ? -3.521 2.039 -16.361 1.00 87.19 93 ILE A C 1
ATOM 720 O O . ILE A 1 93 ? -3.467 2.899 -17.239 1.00 87.19 93 ILE A O 1
ATOM 724 N N . THR A 1 94 ? -4.295 2.154 -15.293 1.00 85.38 94 THR A N 1
ATOM 725 C CA . THR A 1 94 ? -5.084 3.339 -15.000 1.00 85.38 94 THR A CA 1
ATOM 726 C C . THR A 1 94 ? -5.099 3.591 -13.499 1.00 85.38 94 THR A C 1
ATOM 728 O O . THR A 1 94 ? -4.678 2.745 -12.707 1.00 85.38 94 THR A O 1
ATOM 731 N N . GLU A 1 95 ? -5.552 4.778 -13.116 1.00 79.62 95 GLU A N 1
ATOM 732 C CA . GLU A 1 95 ? -5.720 5.144 -11.716 1.00 79.62 95 GLU A CA 1
ATOM 733 C C . GLU A 1 95 ? -6.764 4.245 -11.046 1.00 79.62 95 GLU A C 1
ATOM 735 O O . GLU A 1 95 ? -7.717 3.775 -11.673 1.00 79.62 95 GLU A O 1
ATOM 740 N N . VAL A 1 96 ? -6.599 4.029 -9.741 1.00 77.44 96 VAL A N 1
ATOM 741 C CA . VAL A 1 96 ? -7.580 3.292 -8.943 1.00 77.44 96 VAL A CA 1
ATOM 742 C C . VAL A 1 96 ? -8.947 3.981 -9.041 1.00 77.44 96 VAL A C 1
ATOM 744 O O . VAL A 1 96 ? -9.037 5.189 -8.801 1.00 77.44 96 VAL A O 1
ATOM 747 N N . PRO A 1 97 ? -10.028 3.245 -9.359 1.00 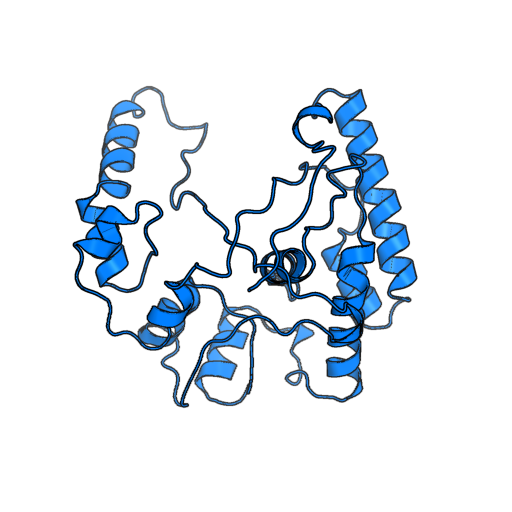76.00 97 PRO A N 1
ATOM 748 C CA . PRO A 1 97 ? -11.358 3.830 -9.408 1.00 76.00 97 PRO A CA 1
ATOM 749 C C . PRO A 1 97 ? -11.783 4.312 -8.016 1.00 76.00 97 PRO A C 1
ATOM 751 O O . PRO A 1 97 ? -11.685 3.585 -7.028 1.00 76.00 97 PRO A O 1
ATOM 754 N N . VAL A 1 98 ? -12.294 5.541 -7.951 1.00 74.25 98 VAL A N 1
ATOM 755 C CA . VAL A 1 98 ? -12.859 6.143 -6.737 1.00 74.25 98 VAL A CA 1
ATOM 756 C C . VAL A 1 98 ? -14.383 6.187 -6.891 1.00 74.25 98 VAL A C 1
ATOM 758 O O . VAL A 1 98 ? -14.850 6.749 -7.888 1.00 74.25 98 VAL A O 1
ATOM 761 N N . PRO A 1 99 ? -15.166 5.620 -5.950 1.00 70.56 99 PRO A N 1
ATOM 762 C CA . PRO A 1 99 ? -16.622 5.712 -5.982 1.00 70.56 99 PRO A CA 1
ATOM 763 C C . PRO A 1 99 ? -17.116 7.156 -6.116 1.00 70.56 99 PRO A C 1
ATOM 765 O O . PRO A 1 99 ? -16.698 8.039 -5.367 1.00 70.56 99 PRO A O 1
ATOM 768 N N . GLU A 1 100 ? -18.054 7.391 -7.036 1.00 71.75 100 GLU A N 1
ATOM 769 C CA . GLU A 1 100 ? -18.600 8.727 -7.327 1.00 71.75 100 GLU A CA 1
ATOM 770 C C . GLU A 1 100 ? -19.188 9.414 -6.084 1.00 71.75 100 GLU A C 1
ATOM 772 O O . GLU A 1 100 ? -19.070 10.627 -5.933 1.00 71.75 100 GLU A O 1
ATOM 777 N N . ALA A 1 101 ? -19.736 8.632 -5.149 1.00 65.88 101 ALA A N 1
ATOM 778 C CA . ALA A 1 101 ? -20.297 9.110 -3.886 1.00 65.88 101 ALA A CA 1
ATOM 779 C C . ALA A 1 101 ? -19.309 9.913 -3.015 1.00 65.88 101 ALA A C 1
ATOM 781 O O . ALA A 1 101 ? -19.741 10.677 -2.155 1.00 65.88 101 ALA A O 1
ATOM 782 N N . ILE A 1 102 ? -17.997 9.769 -3.232 1.00 68.00 102 ILE A N 1
ATOM 783 C CA . ILE A 1 102 ? -16.970 10.543 -2.519 1.00 68.00 102 ILE A CA 1
ATOM 784 C C . ILE A 1 102 ? -16.873 11.976 -3.060 1.00 68.00 102 ILE A C 1
ATOM 786 O O . ILE A 1 102 ? -16.394 12.863 -2.359 1.00 68.00 102 ILE A O 1
ATOM 790 N N . GLY A 1 103 ? -17.344 12.234 -4.286 1.00 66.19 103 GLY A N 1
ATOM 791 C CA . GLY A 1 103 ? -17.438 13.571 -4.886 1.00 66.19 103 GLY A CA 1
ATOM 792 C C . GLY A 1 103 ? -16.099 14.243 -5.214 1.00 66.19 103 GLY A C 1
ATOM 793 O O . GLY A 1 103 ? -16.081 15.269 -5.891 1.00 66.19 103 GLY A O 1
ATOM 794 N N . PHE A 1 104 ? -14.978 13.662 -4.782 1.00 69.75 104 PHE A N 1
ATOM 795 C CA . PHE A 1 104 ? -13.626 14.168 -4.987 1.00 69.75 104 PHE A CA 1
ATOM 796 C C . PHE A 1 104 ? -12.684 13.039 -5.402 1.00 69.75 104 PHE A C 1
ATOM 798 O O . PHE A 1 104 ? -12.810 11.905 -4.941 1.00 69.75 104 PHE A O 1
ATOM 805 N N . LYS A 1 105 ? -11.713 13.370 -6.257 1.00 76.56 105 LYS A N 1
ATOM 806 C CA . LYS A 1 105 ? -10.595 12.492 -6.611 1.00 76.56 105 LYS A CA 1
ATOM 807 C C . LYS A 1 105 ? -9.310 13.093 -6.061 1.00 76.56 105 LYS A C 1
ATOM 809 O O . LYS A 1 105 ? -8.916 14.191 -6.463 1.00 76.56 105 LYS A O 1
ATOM 814 N N . TYR A 1 106 ? -8.675 12.390 -5.133 1.00 82.38 106 TYR A N 1
ATOM 815 C CA . TYR A 1 106 ? -7.374 12.776 -4.600 1.00 82.38 106 TYR A CA 1
ATOM 816 C C . TYR A 1 106 ? -6.251 12.102 -5.372 1.00 82.38 106 TYR A C 1
ATOM 818 O O . TYR A 1 106 ? -6.454 11.097 -6.053 1.00 82.38 106 TYR A O 1
ATOM 826 N N . LYS A 1 107 ? -5.055 12.678 -5.270 1.00 82.50 107 LYS A N 1
ATOM 827 C CA . LYS A 1 107 ? -3.851 12.077 -5.827 1.00 82.50 107 LYS A CA 1
ATOM 828 C C . LYS A 1 107 ? -3.609 10.709 -5.201 1.00 82.50 107 LYS A C 1
ATOM 830 O O . LYS A 1 107 ? -3.638 10.584 -3.976 1.00 82.50 107 LYS A O 1
ATOM 835 N N . SER A 1 108 ? -3.314 9.711 -6.029 1.00 80.50 108 SER A N 1
ATOM 836 C CA . SER A 1 108 ? -2.959 8.374 -5.556 1.00 80.50 108 SER A CA 1
ATOM 837 C C . SER A 1 108 ? -1.691 8.410 -4.705 1.00 80.50 108 SER A C 1
ATOM 839 O O . SER A 1 108 ? -0.836 9.288 -4.843 1.00 80.50 108 SER A O 1
ATOM 841 N N . GLU A 1 109 ? -1.551 7.445 -3.806 1.00 79.25 109 GLU A N 1
ATOM 842 C CA . GLU A 1 109 ? -0.361 7.371 -2.971 1.00 79.25 109 GLU A CA 1
ATOM 843 C C . GLU A 1 109 ? 0.880 7.027 -3.809 1.00 79.25 109 GLU A C 1
ATOM 845 O O . GLU A 1 109 ? 0.866 6.115 -4.636 1.00 79.25 109 GLU A O 1
ATOM 850 N N . LEU A 1 110 ? 1.957 7.783 -3.598 1.00 80.81 110 LEU A N 1
ATOM 851 C CA . LEU A 1 110 ? 3.309 7.423 -3.994 1.00 80.81 110 LEU A CA 1
ATOM 852 C C . LEU A 1 110 ? 4.043 6.929 -2.752 1.00 80.81 110 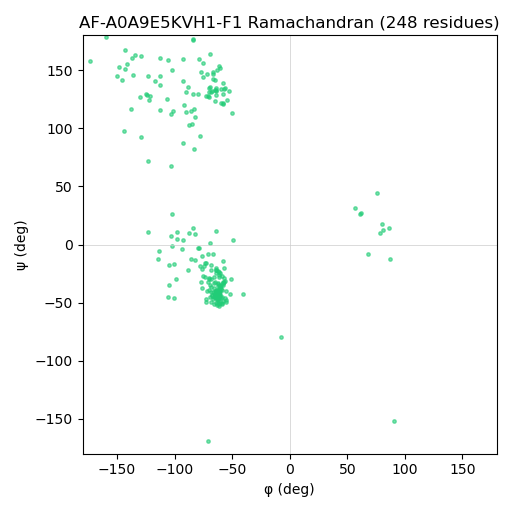LEU A C 1
ATOM 854 O O . LEU A 1 110 ? 4.319 7.705 -1.835 1.00 80.81 110 LEU A O 1
ATOM 858 N N . VAL A 1 111 ? 4.411 5.654 -2.754 1.00 76.50 111 VAL A N 1
ATOM 859 C CA . VAL A 1 111 ? 5.301 5.099 -1.739 1.00 76.50 111 VAL A CA 1
ATOM 860 C C . VAL A 1 111 ? 6.737 5.307 -2.210 1.00 76.50 111 VAL A C 1
ATOM 862 O O . VAL A 1 111 ? 7.222 4.625 -3.110 1.00 76.50 111 VAL A O 1
ATOM 865 N N . SER A 1 112 ? 7.407 6.301 -1.628 1.00 73.00 112 SER A N 1
ATOM 866 C CA . SER A 1 112 ? 8.835 6.539 -1.847 1.00 73.00 112 SER A CA 1
ATOM 867 C C . SER A 1 112 ? 9.631 5.816 -0.766 1.00 73.00 112 SER A C 1
ATOM 869 O O . SER A 1 112 ? 9.956 6.401 0.266 1.00 73.00 112 SER A O 1
ATOM 871 N N . GLU A 1 113 ? 9.947 4.548 -1.001 1.00 66.00 113 GLU A N 1
ATOM 872 C CA . GLU A 1 113 ? 10.753 3.740 -0.085 1.00 66.00 113 GLU A CA 1
ATOM 873 C C . GLU A 1 113 ? 12.199 3.590 -0.563 1.00 66.00 113 GLU A C 1
ATOM 875 O O . GLU A 1 113 ? 12.498 3.583 -1.759 1.00 66.00 113 GLU A O 1
ATOM 880 N N . GLY A 1 114 ? 13.115 3.453 0.399 1.00 64.88 114 GLY A N 1
ATOM 881 C CA . GLY A 1 114 ? 14.446 2.941 0.106 1.00 64.88 114 GLY A CA 1
ATOM 882 C C . GLY A 1 114 ? 14.344 1.458 -0.239 1.00 64.88 114 GLY A C 1
ATOM 883 O O . GLY A 1 114 ? 13.797 0.683 0.538 1.00 64.88 114 GLY A O 1
ATOM 884 N N . GLU A 1 115 ? 14.895 1.043 -1.382 1.00 70.12 115 GLU A N 1
ATOM 885 C CA . GLU A 1 115 ? 14.913 -0.379 -1.769 1.00 70.12 115 GLU A CA 1
ATOM 886 C C . GLU A 1 115 ? 15.692 -1.253 -0.775 1.00 70.12 115 GLU A C 1
ATOM 888 O O . GLU A 1 115 ? 15.441 -2.450 -0.653 1.00 70.12 115 GLU A O 1
ATOM 893 N N . TRP A 1 116 ? 16.675 -0.665 -0.090 1.00 82.94 116 TRP A N 1
ATOM 894 C CA . TRP A 1 116 ? 17.624 -1.385 0.748 1.00 82.94 116 TRP A CA 1
ATOM 895 C C . TRP A 1 116 ? 17.618 -0.822 2.161 1.00 82.94 116 TRP A C 1
ATOM 897 O O . TRP A 1 116 ? 17.807 0.375 2.364 1.00 82.94 116 TRP A O 1
ATOM 907 N N . TRP A 1 117 ? 17.478 -1.712 3.138 1.00 84.75 117 TRP A N 1
ATOM 908 C CA . TRP A 1 117 ? 17.496 -1.379 4.558 1.00 84.75 117 TRP A CA 1
ATOM 909 C C . TRP A 1 117 ? 18.738 -1.979 5.211 1.00 84.75 117 TRP A C 1
ATOM 911 O O . TRP A 1 117 ? 19.107 -3.126 4.952 1.00 84.75 117 TRP A O 1
ATOM 921 N N . LEU A 1 118 ? 19.398 -1.202 6.069 1.00 89.31 118 LEU A N 1
ATOM 922 C CA . LEU A 1 118 ? 20.550 -1.670 6.833 1.00 89.31 118 LEU A CA 1
ATOM 923 C C . LEU A 1 118 ? 20.080 -2.209 8.184 1.00 89.31 118 LEU A C 1
ATOM 925 O O . LEU A 1 118 ? 19.499 -1.482 8.987 1.00 89.31 118 LEU A O 1
ATOM 929 N N . GLY A 1 119 ? 20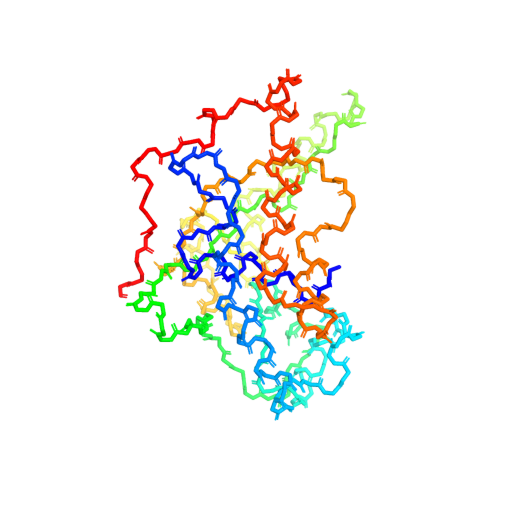.347 -3.488 8.445 1.00 88.94 119 GLY A N 1
ATOM 930 C CA . GLY A 1 119 ? 20.014 -4.107 9.726 1.00 88.94 119 GLY A CA 1
ATOM 931 C C . GLY A 1 119 ? 20.837 -3.528 10.882 1.00 88.94 119 GLY A C 1
ATOM 932 O O . GLY A 1 119 ? 22.035 -3.285 10.750 1.00 88.94 119 GLY A O 1
ATOM 933 N N . SER A 1 120 ? 20.225 -3.374 12.057 1.00 88.38 120 SER A N 1
ATOM 934 C CA . SER A 1 120 ? 20.905 -2.868 13.263 1.00 88.38 120 SER A CA 1
ATOM 935 C C . SER A 1 120 ? 22.031 -3.785 13.767 1.00 88.38 120 SER A C 1
ATOM 937 O O . SER A 1 120 ? 22.948 -3.326 14.446 1.00 88.38 120 SER A O 1
ATOM 939 N N . GLY A 1 121 ? 22.002 -5.070 13.400 1.00 93.69 121 GLY A N 1
ATOM 940 C CA . GLY A 1 121 ? 22.976 -6.088 13.807 1.00 93.69 121 GLY A CA 1
ATOM 941 C C . GLY A 1 121 ? 24.282 -6.134 13.003 1.00 93.69 121 GLY A C 1
ATOM 942 O O . GLY A 1 121 ? 25.040 -7.089 13.162 1.00 93.69 121 GLY A O 1
ATOM 943 N N . ILE A 1 122 ? 24.562 -5.164 12.124 1.00 93.94 122 ILE A N 1
ATOM 944 C CA . ILE A 1 122 ? 25.802 -5.156 11.327 1.00 93.94 122 ILE A CA 1
ATOM 945 C C . ILE A 1 122 ? 27.029 -5.120 12.263 1.00 93.94 122 ILE A C 1
ATOM 947 O O . ILE A 1 122 ? 27.187 -4.159 13.028 1.00 93.94 122 ILE A O 1
ATOM 951 N N . PRO A 1 123 ? 27.944 -6.113 12.188 1.00 95.19 123 PRO A N 1
ATOM 952 C CA . PRO A 1 123 ? 29.146 -6.129 13.014 1.00 95.19 123 PRO A CA 1
ATOM 953 C C . PRO A 1 123 ? 29.987 -4.871 12.795 1.00 95.19 123 PRO A C 1
ATOM 955 O O . PRO A 1 123 ? 30.191 -4.459 11.652 1.00 95.19 123 PRO A O 1
ATOM 958 N N . ALA A 1 124 ? 30.541 -4.294 13.867 1.00 93.81 124 ALA A N 1
ATOM 959 C CA . ALA A 1 124 ? 31.337 -3.063 13.788 1.00 93.81 124 ALA A CA 1
ATOM 960 C C . ALA A 1 124 ? 32.455 -3.143 12.730 1.00 93.81 124 ALA A C 1
ATOM 962 O O . ALA A 1 124 ? 32.597 -2.235 11.919 1.00 93.81 124 ALA A O 1
ATOM 963 N N . ALA A 1 125 ? 33.155 -4.280 12.659 1.00 96.75 125 ALA A N 1
ATOM 964 C CA . ALA A 1 125 ? 34.227 -4.536 11.693 1.00 96.75 125 ALA A CA 1
ATOM 965 C C . ALA A 1 125 ? 33.772 -4.626 10.219 1.00 96.75 125 ALA A C 1
ATOM 967 O O . ALA A 1 125 ? 34.607 -4.745 9.326 1.00 96.75 125 ALA A O 1
ATOM 968 N N . LYS A 1 126 ? 32.461 -4.630 9.945 1.00 96.25 126 LYS A N 1
ATOM 969 C CA . LYS A 1 126 ? 31.886 -4.706 8.593 1.00 96.25 126 LYS A CA 1
ATOM 970 C C . LYS A 1 126 ? 31.141 -3.439 8.180 1.00 96.25 126 LYS A C 1
ATOM 972 O O . LYS A 1 126 ? 30.742 -3.360 7.023 1.00 96.25 126 LYS A O 1
ATOM 977 N N . LYS A 1 127 ? 30.971 -2.459 9.078 1.00 94.56 127 LYS A N 1
ATOM 978 C CA . LYS A 1 127 ? 30.171 -1.251 8.815 1.00 94.56 127 LYS A CA 1
ATOM 979 C C . LYS A 1 127 ? 30.644 -0.495 7.574 1.00 94.56 127 LYS A C 1
ATOM 981 O O . LYS A 1 127 ? 29.816 -0.213 6.716 1.00 94.56 127 LYS A O 1
ATOM 986 N N . ASP A 1 128 ? 31.949 -0.278 7.425 1.00 95.94 128 ASP A N 1
ATOM 987 C CA . ASP A 1 128 ? 32.499 0.440 6.266 1.00 95.94 128 ASP A CA 1
ATOM 988 C C . ASP A 1 128 ? 32.268 -0.326 4.959 1.00 95.94 128 ASP A C 1
ATOM 990 O O . ASP A 1 128 ? 31.791 0.236 3.978 1.00 95.94 128 ASP A O 1
ATOM 994 N N . ALA A 1 129 ? 32.520 -1.637 4.953 1.00 96.31 129 ALA A N 1
ATOM 995 C CA . ALA A 1 129 ? 32.299 -2.468 3.771 1.00 96.31 129 ALA A CA 1
ATOM 996 C C . ALA A 1 129 ? 30.816 -2.504 3.360 1.00 96.31 129 ALA A C 1
ATOM 998 O O . ALA A 1 129 ? 30.498 -2.393 2.177 1.00 96.31 129 ALA A O 1
ATOM 999 N N . VAL A 1 130 ? 29.904 -2.626 4.331 1.00 96.00 130 VAL A N 1
ATOM 1000 C CA . VAL A 1 130 ? 28.457 -2.563 4.078 1.00 96.00 130 VAL A CA 1
ATOM 1001 C C . VAL A 1 130 ? 28.060 -1.185 3.551 1.00 96.00 130 VAL A C 1
ATOM 1003 O O . VAL A 1 130 ? 27.262 -1.100 2.621 1.00 96.00 130 VAL A O 1
ATOM 1006 N N . TRP A 1 131 ? 28.644 -0.114 4.088 1.00 94.69 131 TRP A N 1
ATOM 1007 C CA . TRP A 1 131 ? 28.387 1.245 3.623 1.00 94.69 131 TRP A CA 1
ATOM 1008 C C . TRP A 1 131 ? 28.841 1.472 2.177 1.00 94.69 131 TRP A C 1
ATOM 1010 O O . TRP A 1 131 ? 28.111 2.082 1.397 1.00 94.69 131 TRP A O 1
ATOM 1020 N N . GLU A 1 132 ? 29.995 0.935 1.773 1.00 96.75 132 GLU A N 1
ATOM 1021 C CA . GLU A 1 132 ? 30.441 0.999 0.374 1.00 96.75 132 GLU A CA 1
ATOM 1022 C C . GLU A 1 132 ? 29.477 0.279 -0.577 1.00 96.75 132 GLU A C 1
ATOM 1024 O O . GLU A 1 132 ? 29.119 0.824 -1.623 1.00 96.75 132 GLU A O 1
ATOM 1029 N N . VAL A 1 133 ? 28.986 -0.905 -0.197 1.00 95.31 133 VAL A N 1
ATOM 1030 C CA . VAL A 1 133 ? 27.976 -1.630 -0.988 1.00 95.31 133 VAL A CA 1
ATOM 1031 C C . VAL A 1 133 ? 26.664 -0.850 -1.046 1.00 95.31 133 VAL A C 1
ATOM 1033 O O . VAL A 1 133 ? 26.077 -0.722 -2.119 1.00 95.31 133 VAL A O 1
ATOM 1036 N N . TYR A 1 134 ? 26.223 -0.281 0.077 1.00 94.12 134 TYR A N 1
ATOM 1037 C CA . TYR A 1 134 ? 25.009 0.529 0.137 1.00 94.12 134 TYR A CA 1
ATOM 1038 C C . TYR A 1 134 ? 25.094 1.752 -0.785 1.00 94.12 134 TYR A C 1
ATOM 1040 O O . TYR A 1 134 ? 24.168 2.013 -1.555 1.00 94.12 134 TYR A O 1
ATOM 1048 N N . LYS A 1 135 ? 26.228 2.466 -0.784 1.00 93.06 135 LYS A N 1
ATOM 1049 C CA . LYS A 1 135 ? 26.482 3.571 -1.723 1.00 93.06 135 LYS A CA 1
ATOM 1050 C C . LYS A 1 135 ? 26.482 3.104 -3.172 1.00 93.06 135 LYS A C 1
ATOM 1052 O O . LYS A 1 135 ? 25.928 3.789 -4.025 1.00 93.06 135 LYS A O 1
ATOM 1057 N N . TRP A 1 136 ? 27.089 1.956 -3.466 1.00 94.44 136 TRP A N 1
ATOM 1058 C CA . TRP A 1 136 ? 27.100 1.406 -4.818 1.00 94.44 136 TRP A CA 1
ATOM 1059 C C . TRP A 1 136 ? 25.683 1.070 -5.307 1.00 94.44 136 TRP A C 1
ATOM 1061 O O . TRP A 1 136 ? 25.309 1.513 -6.394 1.00 94.44 136 TRP A O 1
ATOM 1071 N N . LEU A 1 137 ? 24.874 0.386 -4.489 1.00 92.31 137 LEU A N 1
ATOM 1072 C CA . LEU A 1 137 ? 23.479 0.031 -4.795 1.00 92.31 137 LEU A CA 1
ATOM 1073 C C . LEU A 1 137 ? 22.594 1.251 -5.085 1.00 92.31 137 LEU A C 1
ATOM 1075 O O . LEU A 1 137 ? 21.690 1.161 -5.915 1.00 92.31 137 LEU A O 1
ATOM 1079 N N . ASN A 1 138 ? 22.877 2.372 -4.418 1.00 89.69 138 ASN A N 1
ATOM 1080 C CA . ASN A 1 138 ? 22.164 3.643 -4.563 1.00 89.69 138 ASN A CA 1
ATOM 1081 C C . ASN A 1 138 ? 22.874 4.636 -5.496 1.00 89.69 138 ASN A C 1
ATOM 1083 O O . ASN A 1 138 ? 22.452 5.783 -5.620 1.00 89.69 138 ASN A O 1
ATOM 1087 N N . SER A 1 139 ? 23.968 4.228 -6.142 1.00 91.94 139 SER A N 1
ATOM 1088 C CA . SER A 1 139 ? 24.693 5.113 -7.043 1.00 91.94 139 SER A CA 1
ATOM 1089 C C . SER A 1 139 ? 23.847 5.443 -8.267 1.00 91.94 139 SER A C 1
ATOM 1091 O O . SER A 1 139 ? 23.134 4.594 -8.804 1.00 91.94 139 SER A O 1
ATOM 1093 N N . ASP A 1 140 ? 24.020 6.660 -8.770 1.00 92.69 140 ASP A N 1
ATOM 1094 C CA . ASP A 1 140 ? 23.464 7.151 -10.027 1.00 92.69 140 ASP A CA 1
ATOM 1095 C C . ASP A 1 140 ? 23.513 6.120 -11.162 1.00 92.69 140 ASP A C 1
ATOM 1097 O O . ASP A 1 140 ? 22.537 5.951 -11.890 1.00 92.69 140 ASP A O 1
ATOM 1101 N N . LYS A 1 141 ? 24.635 5.403 -11.294 1.00 93.56 141 LYS A N 1
ATOM 1102 C CA . LYS A 1 141 ? 24.824 4.348 -12.295 1.00 93.56 141 LYS A CA 1
ATOM 1103 C C . LYS A 1 141 ? 23.869 3.173 -12.078 1.00 93.56 141 LYS A C 1
ATOM 1105 O O . LYS A 1 141 ? 23.222 2.744 -13.026 1.00 93.56 141 LYS A O 1
ATOM 1110 N N . ILE A 1 142 ? 23.799 2.635 -10.861 1.00 93.50 142 ILE A N 1
ATOM 1111 C CA . ILE A 1 142 ? 22.957 1.467 -10.569 1.00 93.50 142 ILE A CA 1
ATOM 1112 C C . ILE A 1 142 ? 21.476 1.827 -10.656 1.00 93.50 142 ILE A C 1
ATOM 1114 O O . ILE A 1 142 ? 20.708 1.070 -11.243 1.00 93.50 142 ILE A O 1
ATOM 1118 N N . VAL A 1 143 ? 21.082 2.999 -10.156 1.00 92.00 143 VAL A N 1
ATOM 1119 C CA . VAL A 1 143 ? 19.703 3.489 -10.278 1.00 92.00 143 VAL A CA 1
ATOM 1120 C C . VAL A 1 143 ? 19.325 3.703 -11.749 1.00 92.00 143 VAL A C 1
ATOM 1122 O O . VAL A 1 143 ? 18.242 3.296 -12.157 1.00 92.00 143 VAL A O 1
ATOM 1125 N N . THR A 1 144 ? 20.234 4.247 -12.571 1.00 93.56 144 THR A N 1
ATOM 1126 C CA . THR A 1 144 ? 20.026 4.376 -14.028 1.00 93.56 144 THR A CA 1
ATOM 1127 C C . THR A 1 144 ? 19.789 3.007 -14.670 1.00 93.56 144 THR A C 1
ATOM 1129 O O . THR A 1 144 ? 18.786 2.831 -15.349 1.00 93.56 144 THR A O 1
ATOM 1132 N N . LEU A 1 145 ? 20.649 2.017 -14.401 1.00 93.69 145 LEU A N 1
ATOM 1133 C CA . LEU A 1 145 ? 20.508 0.671 -14.975 1.00 93.69 145 LEU A CA 1
ATOM 1134 C C . LEU A 1 145 ? 19.192 -0.008 -14.570 1.00 93.69 145 LEU A C 1
ATOM 1136 O O . LEU A 1 145 ? 18.563 -0.674 -15.388 1.00 93.69 145 LEU A O 1
ATOM 1140 N N . LYS A 1 146 ? 18.759 0.160 -13.315 1.00 91.12 146 LYS A N 1
ATOM 1141 C CA . LYS A 1 146 ? 17.472 -0.374 -12.844 1.00 91.12 146 LYS A CA 1
ATOM 1142 C C . LYS A 1 146 ? 16.292 0.308 -13.526 1.00 91.12 146 LYS A C 1
ATOM 1144 O O . LYS A 1 146 ? 15.337 -0.378 -13.883 1.00 91.12 146 LYS A O 1
ATOM 1149 N N . TYR A 1 147 ? 16.362 1.626 -13.712 1.00 91.12 147 TYR A N 1
ATOM 1150 C CA . TYR A 1 147 ? 15.341 2.364 -14.444 1.00 91.12 147 TYR A CA 1
ATOM 1151 C C . TYR A 1 147 ? 15.250 1.886 -15.884 1.00 91.12 147 TYR A C 1
ATOM 1153 O O . TYR A 1 147 ? 14.179 1.460 -16.281 1.00 91.12 147 TYR A O 1
ATOM 1161 N N . GLU A 1 148 ? 16.364 1.849 -16.621 1.00 92.25 148 GLU A N 1
ATOM 1162 C CA . GLU A 1 148 ? 16.414 1.399 -18.023 1.00 92.25 148 GLU A CA 1
ATOM 1163 C C . GLU A 1 148 ? 15.879 -0.032 -18.213 1.00 92.25 148 GLU A C 1
ATOM 1165 O O . GLU A 1 148 ? 15.321 -0.351 -19.259 1.00 92.25 148 GLU A O 1
ATOM 1170 N N . ALA A 1 149 ? 15.993 -0.879 -17.186 1.00 90.38 149 ALA A N 1
ATOM 1171 C CA . ALA A 1 149 ? 15.456 -2.239 -17.159 1.00 90.38 149 ALA A CA 1
ATOM 1172 C C . ALA A 1 149 ? 13.995 -2.346 -16.659 1.00 90.38 149 ALA A C 1
ATOM 1174 O O . ALA A 1 149 ? 13.529 -3.454 -16.384 1.00 90.38 149 ALA A O 1
ATOM 1175 N N . ALA A 1 150 ? 13.284 -1.223 -16.498 1.00 89.06 150 ALA A N 1
ATOM 1176 C CA . ALA A 1 150 ? 11.922 -1.144 -15.959 1.00 89.06 150 ALA A CA 1
ATOM 1177 C C . ALA A 1 150 ? 11.757 -1.757 -14.550 1.00 89.06 150 ALA A C 1
ATOM 1179 O O . ALA A 1 150 ? 10.706 -2.306 -14.218 1.00 89.06 150 ALA A O 1
ATOM 1180 N N . LYS A 1 151 ? 12.804 -1.707 -13.711 1.00 87.31 151 LYS A N 1
ATOM 1181 C CA . LYS A 1 151 ? 12.809 -2.312 -12.361 1.00 87.31 151 LYS A CA 1
ATOM 1182 C C . LYS A 1 151 ? 12.675 -1.305 -11.223 1.00 87.31 151 LYS A C 1
ATOM 1184 O O . LYS A 1 151 ? 12.372 -1.702 -10.105 1.00 87.31 151 LYS A O 1
ATOM 1189 N N . ASN A 1 152 ? 12.925 -0.025 -11.481 1.00 87.50 152 ASN A N 1
ATOM 1190 C CA . ASN A 1 152 ? 12.839 1.032 -10.476 1.00 87.50 152 ASN A CA 1
ATOM 1191 C C . ASN A 1 152 ? 12.438 2.357 -11.128 1.00 87.50 152 ASN A C 1
ATOM 1193 O O . ASN A 1 152 ? 12.873 2.638 -12.240 1.00 87.50 152 ASN A O 1
ATOM 1197 N N . ILE A 1 153 ? 11.660 3.183 -10.428 1.00 88.19 153 ILE A N 1
ATOM 1198 C CA . ILE A 1 153 ? 11.381 4.569 -10.823 1.00 88.19 153 ILE A CA 1
ATOM 1199 C C . ILE A 1 153 ? 12.237 5.485 -9.929 1.00 88.19 153 ILE A C 1
ATOM 1201 O O . ILE A 1 153 ? 11.990 5.551 -8.723 1.00 88.19 153 ILE A O 1
ATOM 1205 N N . PRO A 1 154 ? 13.249 6.185 -10.478 1.00 87.56 154 PRO A N 1
ATOM 1206 C CA . PRO A 1 154 ? 14.144 7.020 -9.692 1.00 87.56 154 PRO A CA 1
ATOM 1207 C C . PRO A 1 154 ? 13.414 8.186 -9.027 1.00 87.56 154 PRO A C 1
ATOM 1209 O O . PRO A 1 154 ? 12.721 8.954 -9.690 1.00 87.56 154 PRO A O 1
ATOM 1212 N N . VAL A 1 155 ? 13.682 8.401 -7.737 1.00 82.19 155 VAL A N 1
ATOM 1213 C CA . VAL A 1 155 ? 13.207 9.594 -7.011 1.00 82.19 155 VAL A CA 1
ATOM 1214 C C . VAL A 1 155 ? 13.854 10.874 -7.559 1.00 82.19 155 VAL A C 1
ATOM 1216 O O . VAL A 1 155 ? 13.229 11.931 -7.575 1.00 82.19 155 VAL A O 1
ATOM 1219 N N . ASN A 1 156 ? 15.108 10.798 -8.029 1.00 84.62 156 ASN A N 1
ATOM 1220 C CA . ASN A 1 156 ? 15.790 11.929 -8.657 1.00 84.62 156 ASN A CA 1
ATOM 1221 C C . ASN A 1 156 ? 15.386 12.045 -10.143 1.00 84.62 156 ASN A C 1
ATOM 1223 O O . ASN A 1 156 ? 15.857 11.240 -10.957 1.00 84.62 156 ASN A O 1
ATOM 1227 N N . PRO A 1 157 ? 14.615 13.078 -10.538 1.00 82.19 157 PRO A N 1
ATOM 1228 C CA . PRO A 1 157 ? 14.124 13.223 -11.910 1.00 82.19 157 PRO A CA 1
ATOM 1229 C C . PRO A 1 157 ? 15.251 13.416 -12.934 1.00 82.19 157 PRO A C 1
ATOM 1231 O O . PRO A 1 157 ? 15.083 13.102 -14.110 1.00 82.19 157 PRO A O 1
ATOM 1234 N N . THR A 1 158 ? 16.429 13.875 -12.500 1.00 88.25 158 THR A N 1
ATOM 1235 C CA . THR A 1 158 ? 17.602 14.038 -13.371 1.00 88.25 158 THR A CA 1
ATOM 1236 C C . THR A 1 158 ? 18.105 12.696 -13.902 1.00 88.25 158 THR A C 1
ATOM 1238 O O . THR A 1 158 ? 18.609 12.629 -15.022 1.00 88.25 158 THR A O 1
ATOM 1241 N N . ILE A 1 159 ? 17.956 11.617 -13.122 1.00 87.56 159 ILE A N 1
ATOM 1242 C CA . ILE A 1 159 ? 18.330 10.265 -13.554 1.00 87.56 159 ILE A CA 1
ATOM 1243 C C . ILE A 1 159 ? 17.387 9.804 -14.667 1.00 87.56 159 ILE A C 1
ATOM 1245 O O . ILE A 1 159 ? 17.858 9.404 -15.728 1.00 87.56 159 ILE A O 1
ATOM 1249 N N . ALA A 1 160 ? 16.073 9.934 -14.466 1.00 86.19 160 ALA A N 1
ATOM 1250 C CA . ALA A 1 160 ? 15.077 9.565 -15.473 1.00 86.19 160 ALA A CA 1
ATOM 1251 C C . ALA A 1 160 ? 15.200 10.403 -16.762 1.00 86.19 160 ALA A C 1
ATOM 1253 O O . ALA A 1 160 ? 14.985 9.886 -17.854 1.00 86.19 160 ALA A O 1
ATOM 1254 N N . ALA A 1 161 ? 15.589 11.680 -16.653 1.00 88.06 161 ALA A N 1
ATOM 1255 C CA . ALA A 1 161 ? 15.753 12.576 -17.799 1.00 88.06 161 ALA A CA 1
ATOM 1256 C C . ALA A 1 161 ? 16.950 12.231 -18.706 1.00 88.06 161 ALA A C 1
ATOM 1258 O O . ALA A 1 161 ? 16.911 12.538 -19.896 1.00 88.06 161 ALA A O 1
ATOM 1259 N N . ARG A 1 162 ? 18.015 11.628 -18.158 1.00 90.75 162 ARG A N 1
ATOM 1260 C CA . ARG A 1 162 ? 19.241 11.284 -18.907 1.00 90.75 162 ARG A CA 1
ATOM 1261 C C . ARG A 1 162 ? 19.331 9.812 -19.321 1.00 90.75 162 ARG A C 1
ATOM 1263 O O . ARG A 1 162 ? 20.188 9.473 -20.130 1.00 90.75 162 ARG A O 1
ATOM 1270 N N . ALA A 1 163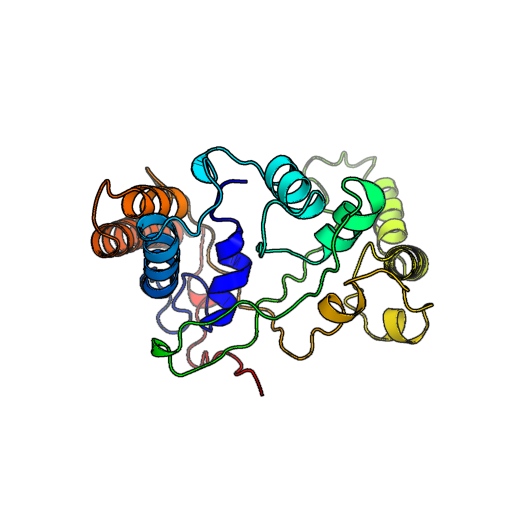 ? 18.531 8.951 -18.700 1.00 91.25 163 ALA A N 1
ATOM 1271 C CA . ALA A 1 163 ? 18.524 7.516 -18.946 1.00 91.25 163 ALA A CA 1
ATOM 1272 C C . ALA A 1 163 ? 17.750 7.166 -20.223 1.00 91.25 163 ALA A C 1
ATOM 1274 O O . ALA A 1 163 ? 16.880 7.923 -20.664 1.00 91.25 163 ALA A O 1
ATOM 1275 N N . ASN A 1 164 ? 18.014 5.987 -20.783 1.00 92.25 164 ASN A N 1
ATOM 1276 C CA . ASN A 1 164 ? 17.142 5.434 -21.812 1.00 92.25 164 ASN A CA 1
ATOM 1277 C C . ASN A 1 164 ? 15.761 5.144 -21.212 1.00 92.25 164 ASN A C 1
ATOM 1279 O O . ASN A 1 164 ? 15.637 4.568 -20.131 1.00 92.25 164 ASN A O 1
ATOM 1283 N N . LYS A 1 165 ? 14.703 5.567 -21.906 1.00 88.75 165 LYS A N 1
ATOM 1284 C CA . LYS A 1 165 ? 13.339 5.276 -21.464 1.00 88.75 165 LYS A CA 1
ATOM 1285 C C . LYS A 1 165 ? 13.040 3.797 -21.710 1.00 88.75 165 LYS A C 1
ATOM 1287 O O . LYS A 1 165 ? 13.237 3.354 -22.843 1.00 88.75 165 LYS A O 1
ATOM 1292 N N . PRO A 1 166 ? 12.565 3.049 -20.703 1.00 88.75 166 PRO A N 1
ATOM 1293 C CA . PRO A 1 166 ? 12.174 1.664 -20.912 1.00 88.75 166 PRO A CA 1
ATOM 1294 C C . PRO A 1 166 ? 10.992 1.576 -21.867 1.00 88.75 166 PRO A C 1
ATOM 1296 O O . PRO A 1 166 ? 10.014 2.306 -21.711 1.00 88.75 166 PRO A O 1
ATOM 1299 N N . ASP A 1 167 ? 11.081 0.654 -22.818 1.00 88.38 167 ASP A N 1
ATOM 1300 C CA . ASP A 1 167 ? 9.982 0.285 -23.709 1.00 88.38 167 ASP A CA 1
ATOM 1301 C C . ASP A 1 167 ? 9.394 -1.049 -23.236 1.00 88.38 167 ASP A C 1
ATOM 1303 O O . ASP A 1 167 ? 9.599 -2.108 -23.827 1.00 88.38 167 ASP A O 1
ATOM 1307 N N . VAL A 1 168 ? 8.770 -1.002 -22.058 1.00 87.56 168 VAL A N 1
ATOM 1308 C CA . VAL A 1 168 ? 8.147 -2.153 -21.401 1.00 87.56 168 VAL A CA 1
ATOM 1309 C C . VAL A 1 168 ? 6.697 -1.798 -21.125 1.00 87.56 168 VAL A C 1
ATOM 1311 O O . VAL A 1 168 ? 6.412 -0.744 -20.549 1.00 87.56 168 VAL A O 1
ATOM 1314 N N . MET A 1 169 ? 5.782 -2.675 -21.538 1.00 84.88 169 MET A N 1
ATOM 1315 C CA . MET A 1 169 ? 4.347 -2.433 -21.419 1.00 84.88 169 MET A CA 1
ATOM 1316 C C . MET A 1 169 ? 3.972 -2.102 -19.973 1.00 84.88 169 MET A C 1
ATOM 1318 O O . MET A 1 169 ? 4.259 -2.866 -19.051 1.00 84.88 169 MET A O 1
ATOM 1322 N N . GLY A 1 170 ? 3.327 -0.953 -19.797 1.00 85.44 170 GLY A N 1
ATOM 1323 C CA . GLY A 1 170 ? 2.852 -0.466 -18.513 1.00 85.44 170 GLY A CA 1
ATOM 1324 C C . GLY A 1 170 ? 3.852 0.354 -17.688 1.00 85.44 170 GLY A C 1
ATOM 1325 O O . GLY A 1 170 ? 3.476 0.997 -16.706 1.00 85.44 170 GLY A O 1
ATOM 1326 N N . PHE A 1 171 ? 5.138 0.365 -18.053 1.00 89.19 171 PHE A N 1
ATOM 1327 C CA . PHE A 1 171 ? 6.128 1.122 -17.287 1.00 89.19 171 PHE A CA 1
ATOM 1328 C C . PHE A 1 171 ? 5.920 2.637 -17.408 1.00 89.19 171 PHE A C 1
ATOM 1330 O O . PHE A 1 171 ? 6.106 3.367 -16.433 1.00 89.19 171 PHE A O 1
ATOM 1337 N N . ALA A 1 172 ? 5.520 3.113 -18.591 1.00 88.50 172 ALA A N 1
ATOM 1338 C CA . ALA A 1 172 ? 5.333 4.536 -18.851 1.00 88.50 172 ALA A CA 1
ATOM 1339 C C . ALA A 1 172 ? 4.251 5.129 -17.933 1.00 88.50 172 ALA A C 1
ATOM 1341 O O . ALA A 1 172 ? 4.468 6.1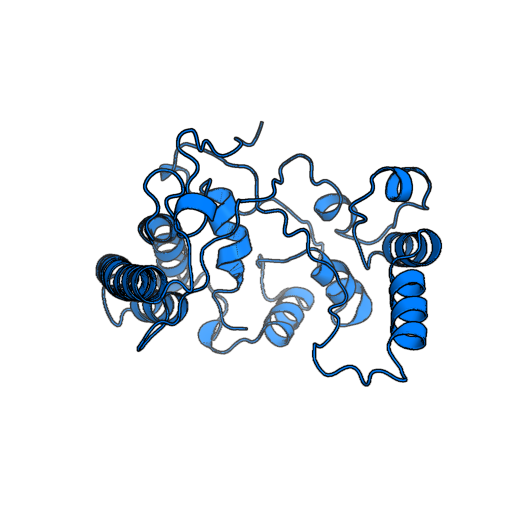78 -17.328 1.00 88.50 172 ALA A O 1
ATOM 1342 N N . GLU A 1 173 ? 3.140 4.414 -17.767 1.00 88.00 173 GLU A N 1
ATOM 1343 C CA . GLU A 1 173 ? 2.012 4.779 -16.918 1.00 88.00 173 GLU A CA 1
ATOM 1344 C C . GLU A 1 173 ? 2.409 4.851 -15.442 1.00 88.00 173 GLU A C 1
ATOM 1346 O O . GLU A 1 173 ? 2.120 5.849 -14.789 1.00 88.00 173 GLU A O 1
ATOM 1351 N N .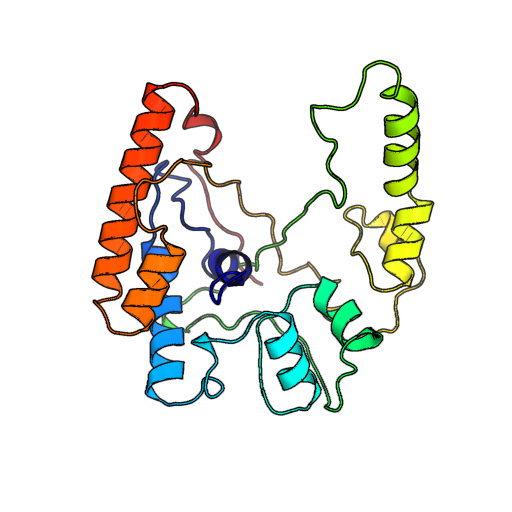 PHE A 1 174 ? 3.129 3.852 -14.917 1.00 86.88 174 PHE A N 1
ATOM 1352 C CA . PHE A 1 174 ? 3.609 3.904 -13.530 1.00 86.88 174 PHE A CA 1
ATOM 1353 C C . PHE A 1 174 ? 4.691 4.968 -13.305 1.00 86.88 174 PHE A C 1
ATOM 1355 O O . PHE A 1 174 ? 4.806 5.496 -12.200 1.00 86.88 174 PHE A O 1
ATOM 1362 N N . SER A 1 175 ? 5.496 5.279 -14.326 1.00 86.81 175 SER A N 1
ATOM 1363 C CA . SER A 1 175 ? 6.534 6.314 -14.241 1.00 86.81 175 SER A CA 1
ATOM 1364 C C . SER A 1 175 ? 5.976 7.744 -14.269 1.00 86.81 175 SER A C 1
ATOM 1366 O O . SER A 1 175 ? 6.655 8.676 -13.830 1.00 86.81 175 SER A O 1
ATOM 1368 N N . ASP A 1 176 ? 4.737 7.933 -14.739 1.00 86.25 176 ASP A N 1
ATOM 1369 C CA . ASP A 1 176 ? 4.044 9.220 -14.716 1.00 86.25 176 ASP A CA 1
ATOM 1370 C C . ASP A 1 176 ? 3.382 9.474 -13.355 1.00 86.25 176 ASP A C 1
ATOM 1372 O O . ASP A 1 176 ? 2.183 9.297 -13.152 1.00 86.25 176 ASP A O 1
ATOM 1376 N N . VAL A 1 177 ? 4.185 9.953 -12.408 1.00 82.75 177 VAL A N 1
ATOM 1377 C CA . VAL A 1 177 ? 3.753 10.202 -11.024 1.00 82.75 177 VAL A CA 1
ATOM 1378 C C . VAL A 1 177 ? 3.073 11.564 -10.815 1.00 82.75 177 VAL A C 1
ATOM 1380 O O . VAL A 1 177 ? 2.921 12.015 -9.677 1.00 82.75 177 VAL A O 1
ATOM 1383 N N . LYS A 1 178 ? 2.664 12.274 -11.881 1.00 83.94 178 LYS A N 1
ATOM 1384 C CA . LYS A 1 178 ? 2.086 13.635 -11.776 1.00 83.94 178 LYS A CA 1
ATOM 1385 C C . LYS A 1 178 ? 0.833 13.689 -10.891 1.00 83.94 178 LYS A C 1
ATOM 1387 O O . LYS A 1 178 ? 0.602 14.683 -10.187 1.00 83.94 178 LYS A O 1
ATOM 1392 N N . ASN A 1 179 ? 0.061 12.603 -10.903 1.00 81.31 179 ASN A N 1
ATOM 1393 C CA . ASN A 1 179 ? -1.175 12.433 -10.147 1.00 81.31 179 ASN A CA 1
ATOM 1394 C C . ASN A 1 179 ? -0.966 11.662 -8.843 1.00 81.31 179 ASN A C 1
ATOM 1396 O O . ASN A 1 179 ? -1.939 11.343 -8.166 1.00 81.31 179 ASN A O 1
ATOM 1400 N N . ASN A 1 180 ? 0.285 11.434 -8.440 1.00 83.12 180 ASN A N 1
ATOM 1401 C CA . ASN A 1 180 ? 0.608 10.814 -7.168 1.00 83.12 180 ASN A CA 1
ATOM 1402 C C . ASN A 1 180 ? 1.149 11.833 -6.159 1.00 83.12 180 ASN A C 1
ATOM 1404 O O . ASN A 1 180 ? 1.621 12.924 -6.504 1.00 83.12 180 ASN A O 1
ATOM 1408 N N . THR A 1 181 ? 1.064 11.488 -4.879 1.00 83.81 181 THR A N 1
ATOM 1409 C CA . THR A 1 181 ? 1.645 12.273 -3.789 1.00 83.81 181 THR A CA 1
ATOM 1410 C C . THR A 1 181 ? 2.094 11.378 -2.644 1.00 83.81 181 THR A C 1
ATOM 1412 O O . THR A 1 181 ? 1.554 10.292 -2.445 1.00 83.81 181 THR A O 1
ATOM 1415 N N . VAL A 1 182 ? 3.086 11.835 -1.884 1.00 83.44 182 VAL A N 1
ATOM 1416 C CA . VAL A 1 182 ? 3.518 11.148 -0.666 1.00 83.44 182 VAL A CA 1
ATOM 1417 C C . VAL A 1 182 ? 2.590 11.575 0.466 1.00 83.44 182 VAL A C 1
ATOM 1419 O O . VAL A 1 182 ? 2.542 12.753 0.823 1.00 83.44 182 VAL A O 1
ATOM 1422 N N . TYR A 1 183 ? 1.847 10.620 1.021 1.00 83.94 183 TYR A N 1
ATOM 1423 C CA . TYR A 1 183 ? 1.010 10.853 2.195 1.00 83.94 183 TYR A CA 1
ATOM 1424 C C . TYR A 1 183 ? 1.859 10.892 3.474 1.00 83.94 183 TYR A C 1
ATOM 1426 O O . TYR A 1 183 ? 2.879 10.199 3.546 1.00 83.94 183 TYR A O 1
ATOM 1434 N N . PRO A 1 184 ? 1.470 11.682 4.494 1.00 87.56 184 PRO A N 1
ATOM 1435 C CA . PRO A 1 184 ? 2.198 11.700 5.754 1.00 87.56 184 PRO A CA 1
ATOM 1436 C C . PRO A 1 184 ? 2.204 10.324 6.429 1.00 87.56 184 PRO A C 1
ATOM 1438 O O . PRO A 1 184 ? 1.287 9.515 6.271 1.00 87.56 184 PRO A O 1
ATOM 1441 N N . VAL A 1 185 ? 3.249 10.062 7.207 1.00 86.75 185 VAL A N 1
ATOM 1442 C CA . VAL A 1 185 ? 3.409 8.790 7.917 1.00 86.75 185 VAL A CA 1
ATOM 1443 C C . VAL A 1 185 ? 2.305 8.631 8.965 1.00 86.75 185 VAL A C 1
ATOM 1445 O O . VAL A 1 185 ? 1.915 9.593 9.620 1.00 86.75 185 VAL A O 1
ATOM 1448 N N . VAL A 1 186 ? 1.797 7.409 9.116 1.00 89.81 186 VAL A N 1
ATOM 1449 C CA . VAL A 1 186 ? 0.826 7.029 10.152 1.00 89.81 186 VAL A CA 1
ATOM 1450 C C . VAL A 1 186 ? 1.591 6.484 11.367 1.00 89.81 186 VAL A C 1
ATOM 1452 O O . VAL A 1 186 ? 2.576 5.7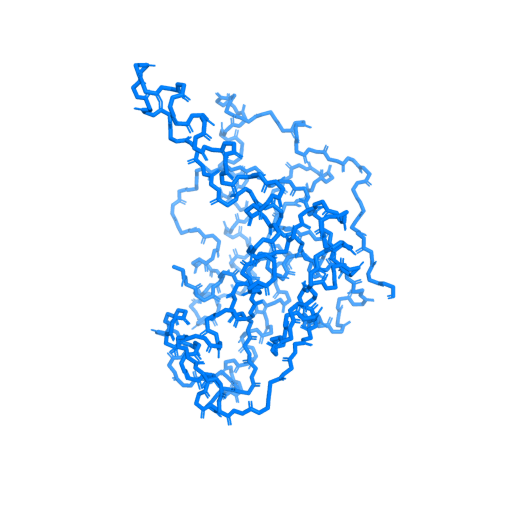68 11.161 1.00 89.81 186 VAL A O 1
ATOM 1455 N N . PRO A 1 187 ? 1.182 6.784 12.615 1.00 93.44 187 PRO A N 1
ATOM 1456 C CA . PRO A 1 187 ? 1.836 6.225 13.795 1.00 93.44 187 PRO A CA 1
ATOM 1457 C C . PRO A 1 187 ? 1.827 4.690 13.785 1.00 93.44 187 PRO A C 1
ATOM 1459 O O . PRO A 1 187 ? 0.795 4.069 13.542 1.00 93.44 187 PRO A O 1
ATOM 1462 N N . SER A 1 188 ? 2.964 4.063 14.090 1.00 93.19 188 SER A N 1
ATOM 1463 C CA . SER A 1 188 ? 3.036 2.607 14.247 1.00 93.19 188 SER A CA 1
ATOM 1464 C C . SER A 1 188 ? 2.649 2.226 15.672 1.00 93.19 188 SER A C 1
ATOM 1466 O O . SER A 1 188 ? 3.371 2.562 16.606 1.00 93.19 188 SER A O 1
ATOM 1468 N N . VAL A 1 189 ? 1.537 1.511 15.846 1.00 94.94 189 VAL A N 1
ATOM 1469 C CA . VAL A 1 189 ? 1.017 1.114 17.164 1.00 94.94 189 VAL A CA 1
ATOM 1470 C C . VAL A 1 189 ? 0.857 -0.400 17.277 1.00 94.94 189 VAL A C 1
ATOM 1472 O O . VAL A 1 189 ? 0.483 -1.074 16.317 1.00 94.94 189 VAL A O 1
ATOM 1475 N N . SER A 1 190 ? 1.103 -0.935 18.473 1.00 93.69 190 SER A N 1
ATOM 1476 C CA . SER A 1 190 ? 0.897 -2.355 18.780 1.00 93.69 190 SER A CA 1
ATOM 1477 C C . SER A 1 190 ? -0.556 -2.611 19.178 1.00 93.69 190 SER A C 1
ATOM 1479 O O . SER A 1 190 ? -0.990 -2.278 20.286 1.00 93.69 190 SER A O 1
ATOM 1481 N N . VAL A 1 191 ? -1.319 -3.192 18.255 1.00 94.25 191 VAL A N 1
ATOM 1482 C CA . VAL A 1 191 ? -2.739 -3.508 18.446 1.00 94.25 191 VAL A CA 1
ATOM 1483 C C . VAL A 1 191 ? -2.903 -4.892 19.063 1.00 94.25 191 VAL A C 1
ATOM 1485 O O . VAL A 1 191 ? -2.259 -5.854 18.653 1.00 94.25 191 VAL A O 1
ATOM 1488 N N . GLU A 1 192 ? -3.787 -4.988 20.052 1.00 88.25 192 GLU A N 1
ATOM 1489 C CA . GLU A 1 192 ? -4.200 -6.260 20.640 1.00 88.25 192 GLU A CA 1
ATOM 1490 C C . GLU A 1 192 ? -5.413 -6.809 19.879 1.00 88.25 192 GLU A C 1
ATOM 1492 O O . GLU A 1 192 ? -6.400 -6.100 19.685 1.00 88.25 192 GLU A O 1
ATOM 1497 N N . GLY A 1 193 ? -5.360 -8.084 19.487 1.00 91.00 193 GLY A N 1
ATOM 1498 C CA . GLY A 1 193 ? -6.446 -8.752 18.765 1.00 91.00 193 GLY A CA 1
ATOM 1499 C C . GLY A 1 193 ? -6.332 -8.643 17.243 1.00 91.00 193 GLY A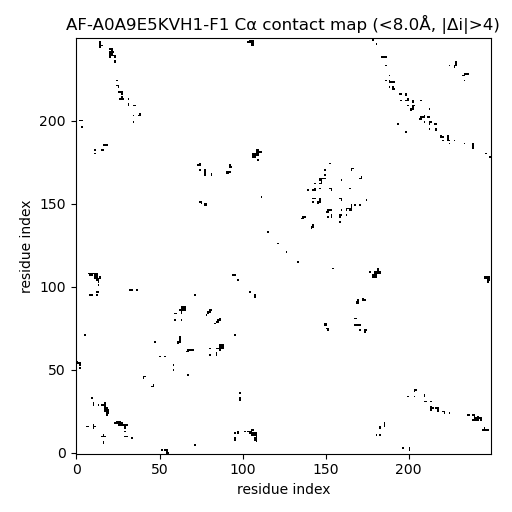 C 1
ATOM 1500 O O . GLY A 1 193 ? -5.233 -8.585 16.695 1.00 91.00 193 GLY A O 1
ATOM 1501 N N . ASP A 1 194 ? -7.479 -8.685 16.560 1.00 92.25 194 ASP A N 1
ATOM 1502 C CA . ASP A 1 194 ? -7.529 -8.574 15.101 1.00 92.25 194 ASP A CA 1
ATOM 1503 C C . ASP A 1 194 ? -7.136 -7.154 14.661 1.00 92.25 194 ASP A C 1
ATOM 1505 O O . ASP A 1 194 ? -7.682 -6.156 15.138 1.00 92.25 194 ASP A O 1
ATOM 1509 N N . THR A 1 195 ? -6.228 -7.068 13.694 1.00 92.88 195 THR A N 1
ATOM 1510 C CA . THR A 1 195 ? -5.878 -5.826 13.002 1.00 92.88 195 THR A CA 1
ATOM 1511 C C . THR A 1 195 ? -7.031 -5.341 12.118 1.00 92.88 195 THR A C 1
ATOM 1513 O O . THR A 1 195 ? -7.969 -6.089 11.815 1.00 92.88 195 THR A O 1
ATOM 1516 N N . TYR A 1 196 ? -6.989 -4.075 11.686 1.00 91.69 196 TYR A N 1
ATOM 1517 C CA . TYR A 1 196 ? -8.077 -3.516 10.879 1.00 91.69 196 TYR A CA 1
ATOM 1518 C C . TYR A 1 196 ? -8.289 -4.307 9.577 1.00 91.69 196 TYR A C 1
ATOM 1520 O O . TYR A 1 196 ? -9.429 -4.569 9.212 1.00 91.69 196 TYR A O 1
ATOM 1528 N N . ASP A 1 197 ? -7.230 -4.770 8.912 1.00 87.69 197 ASP A N 1
ATOM 1529 C CA . ASP A 1 197 ? -7.326 -5.551 7.674 1.00 87.69 197 ASP A CA 1
ATOM 1530 C C . ASP A 1 197 ? -8.095 -6.864 7.882 1.00 87.69 197 ASP A C 1
ATOM 1532 O O . ASP A 1 197 ? -8.956 -7.215 7.071 1.00 87.69 197 ASP A O 1
ATOM 1536 N N . ILE A 1 198 ? -7.883 -7.540 9.015 1.00 89.88 198 ILE A N 1
ATOM 1537 C CA . ILE A 1 198 ? -8.640 -8.741 9.388 1.00 89.88 198 ILE A CA 1
ATOM 1538 C C . ILE A 1 198 ? -10.104 -8.388 9.679 1.00 89.88 198 ILE A C 1
ATOM 1540 O O . ILE A 1 198 ? -11.012 -9.095 9.232 1.00 89.88 198 ILE A O 1
ATOM 1544 N N . LEU A 1 199 ? -10.359 -7.299 10.409 1.00 93.50 199 LEU A N 1
ATOM 1545 C CA . LEU A 1 199 ? -11.716 -6.861 10.746 1.00 93.50 199 LEU A CA 1
ATOM 1546 C C . LEU A 1 199 ? -12.527 -6.502 9.493 1.00 93.50 199 LEU A C 1
ATOM 1548 O O . LEU A 1 199 ? -13.656 -6.973 9.333 1.00 93.50 199 LEU A O 1
ATOM 1552 N N . PHE A 1 200 ? -11.942 -5.729 8.578 1.00 92.25 200 PHE A N 1
ATOM 1553 C CA . PHE A 1 200 ? -12.564 -5.370 7.306 1.00 92.25 200 PHE A CA 1
ATOM 1554 C C . PHE A 1 200 ? -12.751 -6.587 6.397 1.00 92.25 200 PHE A C 1
ATOM 1556 O O . PHE A 1 200 ? -13.809 -6.712 5.785 1.00 92.25 200 PHE A O 1
ATOM 1563 N N . TYR A 1 201 ? -11.811 -7.536 6.366 1.00 87.50 201 TYR A N 1
ATOM 1564 C CA . TYR A 1 201 ? -11.986 -8.799 5.641 1.00 87.50 201 TYR A CA 1
ATOM 1565 C C . TYR A 1 201 ? -13.158 -9.640 6.176 1.00 87.50 201 TYR A C 1
ATOM 1567 O O . TYR A 1 201 ? -13.930 -10.215 5.402 1.00 87.50 201 TYR A O 1
ATOM 1575 N N . ARG A 1 202 ? -13.331 -9.718 7.499 1.00 90.75 202 ARG A N 1
ATOM 1576 C CA . ARG A 1 202 ? -14.443 -10.460 8.118 1.00 90.75 202 ARG A CA 1
ATOM 1577 C C . ARG A 1 202 ? -15.790 -9.775 7.883 1.00 90.75 202 ARG A C 1
ATOM 1579 O O . ARG A 1 202 ? -16.766 -10.468 7.588 1.00 90.75 202 ARG A O 1
ATOM 1586 N N . ALA A 1 203 ? -15.839 -8.442 7.947 1.00 94.00 203 ALA A N 1
ATOM 1587 C CA . ALA A 1 203 ? -17.035 -7.665 7.618 1.00 94.00 203 ALA A CA 1
ATOM 1588 C C . ALA A 1 203 ? -17.405 -7.785 6.133 1.00 94.00 203 ALA A C 1
ATOM 1590 O O . ALA A 1 203 ? -18.518 -8.198 5.806 1.00 94.00 203 ALA A O 1
ATOM 1591 N N . VAL A 1 204 ? -16.408 -7.543 5.273 1.00 90.62 204 VAL A N 1
ATOM 1592 C CA . VAL A 1 204 ? -16.149 -8.199 3.982 1.00 90.62 204 VAL A CA 1
ATOM 1593 C C . VAL A 1 204 ? -17.048 -9.394 3.712 1.00 90.62 204 VAL A C 1
ATOM 1595 O O . VAL A 1 204 ? -18.095 -9.336 3.076 1.00 90.62 204 VAL A O 1
ATOM 1598 N N . SER A 1 205 ? -16.621 -10.478 4.355 1.00 88.44 205 SER A N 1
ATOM 1599 C CA . SER A 1 205 ? -17.120 -11.849 4.315 1.00 88.44 205 SER A CA 1
ATOM 1600 C C . SER A 1 205 ? -18.495 -12.059 4.966 1.00 88.44 205 SER A C 1
ATOM 1602 O O . SER A 1 205 ? -19.013 -13.168 4.942 1.00 88.44 205 SER A O 1
ATOM 1604 N N . GLY A 1 206 ? -19.134 -11.008 5.484 1.00 90.88 206 GLY A N 1
ATOM 1605 C CA . GLY A 1 206 ? -20.477 -11.066 6.060 1.00 90.88 206 GLY A CA 1
ATOM 1606 C C . GLY A 1 206 ? -20.541 -11.582 7.499 1.00 90.88 206 GLY A C 1
ATOM 1607 O O . GLY A 1 206 ? -21.634 -11.869 7.977 1.00 90.88 206 GLY A O 1
ATOM 1608 N N . GLN A 1 207 ? -19.410 -11.689 8.208 1.00 95.00 207 GLN A N 1
ATOM 1609 C CA . GLN A 1 207 ? -19.411 -12.115 9.615 1.00 95.00 207 GLN A CA 1
ATOM 1610 C C . GLN A 1 207 ? -20.022 -11.054 10.546 1.00 95.00 207 GLN A C 1
ATOM 1612 O O . GLN A 1 207 ? -20.584 -11.389 11.586 1.00 95.00 207 GLN A O 1
ATOM 1617 N N . PHE A 1 208 ? -19.901 -9.776 10.183 1.00 97.56 208 PHE A N 1
ATOM 1618 C CA . PHE A 1 208 ? -20.522 -8.623 10.841 1.00 97.56 208 PHE A CA 1
ATOM 1619 C C . PHE A 1 208 ? -20.574 -7.433 9.862 1.00 97.56 208 PHE A C 1
ATOM 1621 O O . PHE A 1 208 ? -20.152 -7.557 8.714 1.00 97.56 208 PHE A O 1
ATOM 1628 N N . SER A 1 209 ? -21.134 -6.290 10.273 1.00 97.81 209 SER A N 1
ATOM 1629 C CA . SER A 1 209 ? -21.261 -5.115 9.398 1.00 97.81 209 SER A CA 1
ATOM 1630 C C . SER A 1 209 ? -19.931 -4.377 9.196 1.00 97.81 209 SER A C 1
ATOM 1632 O O . SER A 1 209 ? -19.039 -4.418 10.041 1.00 97.81 209 SER A O 1
ATOM 1634 N N . ILE A 1 210 ? -19.809 -3.634 8.093 1.00 96.25 210 ILE A N 1
ATOM 1635 C CA . ILE A 1 210 ? -18.652 -2.754 7.849 1.00 96.25 210 ILE A CA 1
ATOM 1636 C C . ILE A 1 210 ? -18.568 -1.654 8.922 1.00 96.25 210 ILE A C 1
ATOM 1638 O O . ILE A 1 210 ? -17.477 -1.332 9.380 1.00 96.25 210 ILE A O 1
ATOM 1642 N N . ASP A 1 211 ? -19.708 -1.144 9.398 1.00 98.19 211 ASP A N 1
ATOM 1643 C CA . ASP A 1 211 ? -19.749 -0.182 10.510 1.00 98.19 211 ASP A CA 1
ATOM 1644 C C . ASP A 1 211 ? -19.160 -0.755 11.803 1.00 98.19 211 ASP A C 1
ATOM 1646 O O . ASP A 1 211 ? -18.457 -0.063 12.538 1.00 98.19 211 ASP A O 1
ATOM 1650 N N . GLU A 1 212 ? -19.400 -2.040 12.064 1.00 98.25 212 GLU A N 1
ATOM 1651 C CA . GLU A 1 212 ? -18.818 -2.726 13.211 1.00 98.25 212 GLU A CA 1
ATOM 1652 C C . GLU A 1 212 ? -17.300 -2.917 13.045 1.00 98.25 212 GLU A C 1
ATOM 1654 O O . GLU A 1 212 ? -16.571 -2.785 14.028 1.00 98.25 212 GLU A O 1
ATOM 1659 N N . ALA A 1 213 ? -16.798 -3.152 11.822 1.00 96.69 213 ALA A N 1
ATOM 1660 C CA . ALA A 1 213 ? -15.355 -3.149 11.552 1.00 96.69 213 ALA A CA 1
ATOM 1661 C C . ALA A 1 213 ? -14.735 -1.781 11.863 1.00 96.69 213 ALA A C 1
ATOM 1663 O O . ALA A 1 213 ? -13.783 -1.713 12.636 1.00 96.69 213 ALA A O 1
ATOM 1664 N N . VAL A 1 214 ? -15.322 -0.697 11.339 1.00 96.81 214 VAL A N 1
ATOM 1665 C CA . VAL A 1 214 ? -14.873 0.684 11.589 1.00 96.81 214 VAL A CA 1
ATOM 1666 C C . VAL A 1 214 ? -14.821 0.974 13.087 1.00 96.81 214 VAL A C 1
ATOM 1668 O O . VAL A 1 214 ? -13.802 1.449 13.587 1.00 96.81 214 VAL A O 1
ATOM 1671 N N . ARG A 1 215 ? -15.894 0.654 13.822 1.00 98.38 215 ARG A N 1
ATOM 1672 C CA . ARG A 1 215 ? -15.974 0.878 15.270 1.00 98.38 215 ARG A CA 1
ATOM 1673 C C . ARG A 1 215 ? -14.866 0.133 16.017 1.00 98.38 215 ARG A C 1
ATOM 1675 O O . ARG A 1 215 ? -14.137 0.752 16.788 1.00 98.38 215 ARG A O 1
ATOM 1682 N N . ARG A 1 216 ? -14.708 -1.172 15.763 1.00 97.75 216 ARG A N 1
ATOM 1683 C CA . ARG A 1 216 ? -13.687 -2.007 16.421 1.00 97.75 216 ARG A CA 1
ATOM 1684 C C . ARG A 1 216 ? -12.269 -1.544 16.099 1.00 97.75 216 ARG A C 1
ATOM 1686 O O . ARG A 1 216 ? -11.437 -1.492 16.999 1.00 97.75 216 ARG A O 1
ATOM 1693 N N . SER A 1 217 ? -11.995 -1.186 14.844 1.00 96.75 217 SER A N 1
ATOM 1694 C CA . SER A 1 217 ? -10.687 -0.664 14.442 1.00 96.75 217 SER A CA 1
ATOM 1695 C C . SER A 1 217 ? -10.396 0.681 15.110 1.00 96.75 217 SER A C 1
ATOM 1697 O O . SER A 1 217 ? -9.324 0.847 15.686 1.00 96.75 217 SER A O 1
ATOM 1699 N N . ASN A 1 218 ? -11.360 1.608 15.131 1.00 97.81 218 ASN A N 1
ATOM 1700 C CA . ASN A 1 218 ? -11.207 2.888 15.825 1.00 97.81 218 ASN A CA 1
ATOM 1701 C C . ASN A 1 218 ? -10.922 2.690 17.320 1.00 97.81 218 ASN A C 1
ATOM 1703 O O . ASN A 1 218 ? -10.017 3.327 17.852 1.00 97.81 218 ASN A O 1
ATOM 1707 N N . GLU A 1 219 ? -11.650 1.803 17.998 1.00 97.75 219 GLU A N 1
ATOM 1708 C CA . GLU A 1 219 ? -11.433 1.514 19.419 1.00 97.75 219 GLU A CA 1
ATOM 1709 C C . GLU A 1 219 ? -10.046 0.917 19.680 1.00 97.75 219 GLU A C 1
ATOM 1711 O O . GLU A 1 219 ? -9.296 1.437 20.508 1.00 97.75 219 GLU A O 1
ATOM 1716 N N . ALA A 1 220 ? -9.679 -0.142 18.954 1.00 97.50 220 ALA A N 1
ATOM 1717 C CA . ALA A 1 220 ? -8.441 -0.876 19.195 1.00 97.50 220 ALA A CA 1
ATOM 1718 C C . ALA A 1 220 ? -7.190 -0.031 18.899 1.00 97.50 220 ALA A C 1
ATOM 1720 O O . ALA A 1 220 ? -6.258 0.005 19.706 1.00 97.50 220 ALA A O 1
ATOM 1721 N N . TYR A 1 221 ? -7.179 0.690 17.775 1.00 97.75 221 TYR A N 1
ATOM 1722 C CA . TYR A 1 221 ? -6.021 1.484 17.364 1.00 97.75 221 TYR A CA 1
ATOM 1723 C C . TYR A 1 221 ? -5.882 2.774 18.167 1.00 97.75 221 TYR A C 1
ATOM 1725 O O . TYR A 1 221 ? -4.762 3.132 18.519 1.00 97.75 221 TYR A O 1
ATOM 1733 N N . ASN A 1 222 ? -6.977 3.459 18.522 1.00 98.06 222 ASN A N 1
ATOM 1734 C CA . ASN A 1 222 ? -6.864 4.643 19.381 1.00 98.06 222 ASN A CA 1
ATOM 1735 C C . ASN A 1 222 ? -6.496 4.270 20.824 1.00 98.06 222 ASN A C 1
ATOM 1737 O O . ASN A 1 222 ? -5.743 5.004 21.461 1.00 98.06 222 ASN A O 1
ATOM 1741 N N . ALA A 1 223 ? -6.935 3.112 21.331 1.00 97.88 223 ALA A N 1
ATOM 1742 C CA . ALA A 1 223 ? -6.445 2.598 22.609 1.00 97.88 223 ALA A CA 1
ATOM 1743 C C . ALA A 1 223 ? -4.939 2.283 22.556 1.00 97.88 223 ALA A C 1
ATOM 1745 O O . ALA A 1 223 ? -4.204 2.642 23.477 1.00 97.88 223 ALA A O 1
ATOM 1746 N N . ALA A 1 224 ? -4.466 1.659 21.472 1.00 98.12 224 ALA A N 1
ATOM 1747 C CA . ALA A 1 224 ? -3.044 1.390 21.262 1.00 98.12 224 ALA A CA 1
ATOM 1748 C C . ALA A 1 224 ? -2.216 2.679 21.122 1.00 98.12 224 ALA A C 1
ATOM 1750 O O . ALA A 1 224 ? -1.164 2.798 21.746 1.00 98.12 224 ALA A O 1
ATOM 1751 N N . LEU A 1 225 ? -2.720 3.668 20.379 1.00 98.06 225 LEU A N 1
ATOM 1752 C CA . LEU A 1 225 ? -2.109 4.990 20.253 1.00 98.06 225 LEU A CA 1
ATOM 1753 C C . LEU A 1 225 ? -1.990 5.682 21.610 1.00 98.06 225 LEU A C 1
ATOM 1755 O O . LEU A 1 225 ? -0.928 6.194 21.949 1.00 98.06 225 LEU A O 1
ATOM 1759 N N . GLN A 1 226 ? -3.057 5.657 22.410 1.00 97.88 226 GLN A N 1
ATOM 1760 C CA . GLN A 1 226 ? -3.050 6.266 23.733 1.00 97.88 226 GLN A CA 1
ATOM 1761 C C . GLN A 1 226 ? -2.015 5.613 24.656 1.00 97.88 226 GLN A C 1
ATOM 1763 O O . GLN A 1 226 ? -1.324 6.332 25.376 1.00 97.88 226 GLN A O 1
ATOM 1768 N N . ARG A 1 227 ? -1.874 4.279 24.618 1.00 97.69 227 ARG A N 1
ATOM 1769 C CA . ARG A 1 227 ? -0.816 3.572 25.359 1.00 97.69 227 ARG A CA 1
ATOM 1770 C C . ARG A 1 227 ? 0.572 4.003 24.897 1.00 97.69 227 ARG A C 1
ATOM 1772 O O . ARG A 1 227 ? 1.354 4.445 25.725 1.00 97.69 227 ARG A O 1
ATOM 1779 N N . ALA A 1 228 ? 0.835 3.987 23.591 1.00 97.81 228 ALA A N 1
ATOM 1780 C CA . ALA A 1 228 ? 2.128 4.388 23.034 1.00 97.81 228 ALA A CA 1
ATOM 1781 C C . ALA A 1 228 ? 2.504 5.846 23.375 1.00 97.81 228 ALA A C 1
ATOM 1783 O O . ALA A 1 228 ? 3.668 6.144 23.639 1.00 97.81 228 ALA A O 1
ATOM 1784 N N . ILE A 1 229 ? 1.521 6.755 23.431 1.00 97.62 229 ILE A N 1
ATOM 1785 C CA . ILE A 1 229 ? 1.721 8.136 23.902 1.00 97.62 229 ILE A CA 1
ATOM 1786 C C . ILE A 1 229 ? 2.060 8.160 25.398 1.00 97.62 229 ILE A C 1
ATOM 1788 O O . ILE A 1 229 ? 2.997 8.841 25.815 1.00 97.62 229 ILE A O 1
ATOM 1792 N N . THR A 1 230 ? 1.309 7.425 26.224 1.00 97.62 230 THR A N 1
ATOM 1793 C CA . THR A 1 230 ? 1.551 7.337 27.674 1.00 97.62 230 THR A CA 1
ATOM 1794 C C . THR A 1 230 ? 2.928 6.748 27.990 1.00 97.62 230 THR A C 1
ATOM 1796 O O . THR A 1 230 ? 3.629 7.273 28.860 1.00 97.62 230 THR A O 1
ATOM 1799 N N . ASP A 1 231 ? 3.340 5.731 27.238 1.00 97.31 231 ASP A N 1
ATOM 1800 C CA . ASP A 1 231 ? 4.624 5.041 27.373 1.00 97.31 231 ASP A CA 1
ATOM 1801 C C . ASP A 1 231 ? 5.783 5.815 26.717 1.00 97.31 231 ASP A C 1
ATOM 1803 O O . ASP A 1 231 ? 6.946 5.436 26.856 1.00 97.31 231 ASP A O 1
ATOM 1807 N N . LYS A 1 232 ? 5.482 6.956 26.076 1.00 96.69 232 LYS A N 1
ATOM 1808 C CA . LYS A 1 232 ? 6.430 7.844 25.379 1.00 96.69 232 LYS A CA 1
ATOM 1809 C C . LYS A 1 232 ? 7.164 7.172 24.217 1.00 96.69 232 LYS A C 1
ATOM 1811 O O . LYS A 1 232 ? 8.260 7.592 23.851 1.00 96.69 232 LYS A O 1
ATOM 1816 N N . GLU A 1 233 ? 6.552 6.153 23.627 1.00 96.75 233 GLU A N 1
ATOM 1817 C CA . GLU A 1 233 ? 6.999 5.552 22.369 1.00 96.75 233 GLU A CA 1
ATOM 1818 C C . GLU A 1 233 ? 6.649 6.450 21.175 1.00 96.75 233 GLU A C 1
ATOM 1820 O O . GLU A 1 233 ? 7.335 6.425 20.155 1.00 96.75 233 GLU A O 1
ATOM 1825 N N . ILE A 1 234 ? 5.591 7.257 21.312 1.00 97.19 234 ILE A N 1
ATOM 1826 C CA . ILE A 1 234 ? 5.081 8.163 20.281 1.00 97.19 234 ILE A CA 1
ATOM 1827 C C . ILE A 1 234 ? 4.879 9.562 20.871 1.00 97.19 234 ILE A C 1
ATOM 1829 O O . ILE A 1 234 ? 4.147 9.725 21.849 1.00 97.19 234 ILE A O 1
ATOM 1833 N N . ASP A 1 235 ? 5.457 10.583 20.233 1.00 96.88 235 ASP A N 1
ATOM 1834 C CA . ASP A 1 235 ? 4.995 11.965 20.385 1.00 96.88 235 ASP A CA 1
ATOM 1835 C C . ASP A 1 235 ? 3.935 12.244 19.316 1.00 96.88 235 ASP A C 1
ATOM 1837 O O . ASP A 1 235 ? 4.210 12.257 18.117 1.00 96.88 235 ASP A O 1
ATOM 1841 N N . ILE A 1 236 ? 2.690 12.464 19.742 1.00 95.88 236 ILE A N 1
ATOM 1842 C CA . ILE A 1 236 ? 1.574 12.704 18.821 1.00 95.88 236 ILE A CA 1
ATOM 1843 C C . ILE A 1 236 ? 1.777 13.956 17.954 1.00 95.88 236 ILE A C 1
ATOM 1845 O O . ILE A 1 236 ? 1.208 14.049 16.865 1.00 95.88 236 ILE A O 1
ATOM 1849 N N . ASN A 1 237 ? 2.591 14.914 18.405 1.00 95.94 237 ASN A N 1
ATOM 1850 C CA . ASN A 1 237 ? 2.868 16.128 17.644 1.00 95.94 237 ASN A CA 1
ATOM 1851 C C . ASN A 1 237 ? 3.695 15.855 16.382 1.00 95.94 237 ASN A C 1
ATOM 1853 O O . ASN A 1 237 ? 3.575 16.625 15.432 1.00 95.94 237 ASN A O 1
ATOM 1857 N N . ASP A 1 238 ? 4.431 14.741 16.322 1.00 95.88 238 ASP A N 1
ATOM 1858 C CA . ASP A 1 238 ? 5.172 14.327 15.121 1.00 95.88 238 ASP A CA 1
ATOM 1859 C C . ASP A 1 238 ? 4.238 13.916 13.969 1.00 95.88 238 ASP A C 1
ATOM 1861 O O . ASP A 1 238 ? 4.644 13.878 12.807 1.00 95.88 238 ASP A O 1
ATOM 1865 N N . PHE A 1 239 ? 2.969 13.630 14.278 1.00 95.69 239 PHE A N 1
ATOM 1866 C CA . PHE A 1 239 ? 1.979 13.120 13.326 1.00 95.69 239 PHE A CA 1
ATOM 1867 C C . PHE A 1 239 ? 0.830 14.098 13.064 1.00 95.69 239 PHE A C 1
ATOM 1869 O O . PHE A 1 239 ? 0.049 13.898 12.129 1.00 95.69 239 PHE A O 1
ATOM 1876 N N . LYS A 1 240 ? 0.698 15.157 13.874 1.00 95.50 240 LYS A N 1
ATOM 1877 C CA . LYS A 1 240 ? -0.371 16.145 13.720 1.00 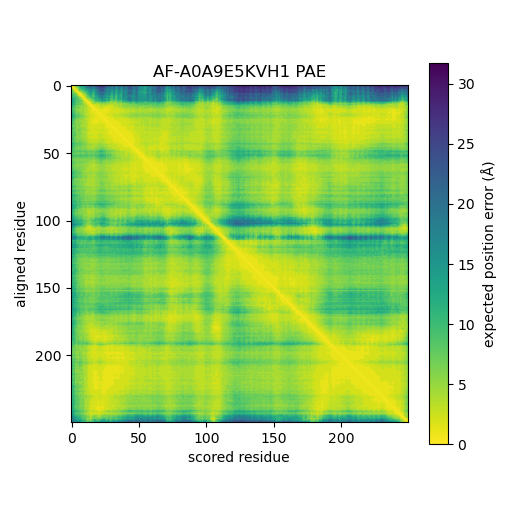95.50 240 LYS A CA 1
ATOM 1878 C C . LYS A 1 240 ? -0.016 17.212 12.694 1.00 95.50 240 LYS A C 1
ATOM 1880 O O . LYS A 1 240 ? 1.006 17.882 12.785 1.00 95.50 240 LYS A O 1
ATOM 1885 N N . ILE A 1 241 ? -0.935 17.439 11.765 1.00 94.81 241 ILE A N 1
ATOM 1886 C CA . ILE A 1 241 ? -0.843 18.445 10.710 1.00 94.81 241 ILE A CA 1
ATOM 1887 C C . ILE A 1 241 ? -2.156 19.253 10.740 1.00 94.81 241 ILE A C 1
ATOM 1889 O O . ILE A 1 241 ? -3.142 18.848 10.124 1.00 94.81 241 ILE A O 1
ATOM 1893 N N . PRO A 1 242 ? -2.217 20.379 11.483 1.00 91.81 242 PRO A N 1
ATOM 1894 C CA . PRO A 1 242 ? -3.462 21.128 11.715 1.00 91.81 242 PRO A CA 1
ATOM 1895 C C . PRO A 1 242 ? -4.172 21.606 10.441 1.00 91.81 242 PRO A C 1
ATOM 1897 O O . PRO A 1 242 ? -5.404 21.593 10.371 1.00 91.81 242 PRO A O 1
ATOM 1900 N N . ASP A 1 243 ? -3.386 21.967 9.428 1.00 91.19 243 ASP A N 1
ATOM 1901 C CA . ASP A 1 243 ? -3.859 22.448 8.128 1.00 91.19 243 ASP A CA 1
ATOM 1902 C C . ASP A 1 243 ? -3.774 21.357 7.052 1.00 91.19 243 ASP A C 1
ATOM 1904 O O . ASP A 1 243 ? -3.612 21.649 5.865 1.00 91.19 243 ASP A O 1
ATOM 1908 N N . TYR A 1 244 ? -3.842 20.083 7.460 1.00 89.25 244 TYR A N 1
ATOM 1909 C CA . TYR A 1 244 ? -3.781 18.970 6.523 1.00 89.25 244 TYR A CA 1
ATOM 1910 C C . TYR A 1 244 ? -4.893 19.077 5.482 1.00 89.25 244 TYR A C 1
ATOM 1912 O O . TYR A 1 244 ? -6.082 19.086 5.805 1.00 89.25 244 TYR A O 1
ATOM 1920 N N . SER A 1 245 ? -4.476 19.130 4.222 1.00 84.69 245 SER A N 1
ATOM 1921 C CA . SER A 1 245 ? -5.349 19.105 3.062 1.00 84.69 245 SER A CA 1
ATOM 1922 C C . SER A 1 245 ? -4.716 18.192 2.017 1.00 84.69 245 SER A C 1
ATOM 1924 O O . SER A 1 245 ? -3.605 18.480 1.555 1.00 84.69 245 SER A O 1
ATOM 1926 N N . PRO A 1 246 ? -5.362 17.077 1.656 1.00 79.75 246 PRO A N 1
ATOM 1927 C CA . PRO A 1 246 ? -4.847 16.214 0.607 1.00 79.75 246 PRO A CA 1
ATOM 1928 C C . PRO A 1 246 ? -4.863 16.876 -0.766 1.00 79.75 246 PRO A C 1
ATOM 1930 O O . PRO A 1 246 ? -5.737 17.678 -1.099 1.00 79.75 246 PRO A O 1
ATOM 1933 N N . ALA A 1 247 ? -3.895 16.502 -1.600 1.00 78.19 247 ALA A N 1
ATOM 1934 C CA . ALA A 1 247 ? -3.812 16.998 -2.964 1.00 78.19 247 ALA A CA 1
ATOM 1935 C C . ALA A 1 247 ? -4.936 16.405 -3.828 1.00 78.19 247 ALA A C 1
ATOM 1937 O O . ALA A 1 247 ? -5.084 15.188 -3.912 1.00 78.19 247 ALA A O 1
ATOM 1938 N N . LEU A 1 248 ? -5.693 17.262 -4.515 1.00 76.25 248 LEU A N 1
ATOM 1939 C CA . LEU A 1 248 ? -6.657 16.839 -5.533 1.00 76.25 248 LEU A CA 1
ATOM 1940 C C . LEU A 1 248 ? -5.934 16.423 -6.822 1.00 76.25 248 LEU A C 1
ATOM 1942 O O . LEU A 1 248 ? -4.927 17.034 -7.204 1.00 76.25 248 LEU A O 1
ATOM 1946 N N . ALA A 1 249 ? -6.465 15.406 -7.501 1.00 66.69 249 ALA A N 1
ATOM 1947 C CA . ALA A 1 249 ? -6.109 15.121 -8.886 1.00 66.69 249 ALA A CA 1
ATOM 1948 C C . ALA A 1 249 ? -6.693 16.239 -9.777 1.00 66.69 249 ALA A C 1
ATOM 1950 O O . ALA A 1 249 ? -7.848 16.630 -9.589 1.00 66.69 249 ALA A O 1
ATOM 1951 N N . LYS A 1 250 ? -5.886 16.810 -10.680 1.00 54.59 250 LYS A N 1
ATOM 1952 C CA . LYS A 1 250 ? -6.313 17.847 -11.637 1.00 54.59 250 LYS A CA 1
ATOM 1953 C C . LYS A 1 250 ? -6.518 17.252 -13.018 1.00 54.59 250 LYS A C 1
ATOM 1955 O O . LYS A 1 250 ? -5.673 16.416 -13.402 1.00 54.59 250 LYS A O 1
#

pLDDT: mean 86.74, std 11.65, range [33.31, 98.38]

Sequence (250 aa):
YGAWSGTYTIGGGFGRREFDYKNGAFDFSVLKPYAEMVKQLRDDNSLFPGAEGLDNDTARAQFAEGNVGMMFAVSWDVAVFNDQFPVKIAMGITEVPVPEAIGFKYKSELVSEGEWWLGSGIPAAKKDAVWEVYKWLNSDKIVTLKYEAAKNIPVNPTIAARANKPDVMGFAEFSDVKNNTVYPVVPSVSVEGDTYDILFYRAVSGQFSIDEAVRRSNEAYNAALQRAITDKEIDINDFKIPDYSPALAK

Secondary structure (DSSP, 8-state):
--TTTTHHHHHGGGTS-SEETTTTEE-GGGGHHHHHHHHHHHHTT-SPTTGGG--HHHHHHHHHTTS-S-----TTHHHHHHHTS---S-----PPP--GGG---BPEE-----S----TT--GGGHHHHHHHHHHHTSHHHHHHHHHTTS---SSHHHHHHSPPP--TTHHHHH-GGGEEPPPPPP-----SS-HHHHHHHHHTTSS-HHHHHHHHHHHHHHHHHHHHHTTS--GGGT--TT--PPBP-

Solvent-accessible surface area (backbone atoms only — not comparable to full-atom values): 14913 Å² total; per-residue (Å²): 122,61,100,54,71,54,51,63,58,46,22,18,36,71,45,40,59,54,47,37,34,53,82,58,44,53,40,39,63,76,50,45,67,56,51,52,50,54,35,47,34,52,78,72,62,72,49,62,90,67,55,91,75,46,45,67,68,59,48,47,43,39,36,16,74,56,78,41,96,77,76,93,82,56,69,62,48,40,43,40,37,66,72,76,32,59,52,78,54,94,81,85,73,75,80,82,88,70,67,72,92,67,80,64,56,26,22,30,46,41,88,87,73,78,95,72,82,85,66,91,81,63,52,78,96,42,47,67,63,52,48,54,51,53,50,51,64,69,25,72,68,46,48,34,54,32,28,42,67,44,64,45,79,66,89,52,63,70,49,64,72,73,41,66,79,48,92,47,82,55,44,63,60,60,65,58,53,85,50,40,39,72,72,83,77,72,87,89,62,78,62,78,77,80,50,55,68,55,37,45,49,39,17,51,73,62,78,46,51,61,68,56,26,31,51,53,38,30,52,42,48,40,52,22,44,51,49,34,41,75,72,63,79,39,67,65,72,84,49,43,34,80,84,69,71,60,58,66,52,129

Mean predicted aligned error: 6.14 Å

Foldseek 3Di:
DFPCPCLLQVCQFLQHHQADQQVLAGFCVSCLVVLVVLLVCVVVVVDDVVSRVDDPLNVLLCQLAVVHPDDDDAQQVLVCCVPPRPRPDDDEDDRDDDPCVSVFTFQTADDPDDPDDDDPPPDPVCVVVVVVVSCVCVDLVNQLVCQQVSRDQDPPVVSVVPHDHHPGHHSVVNNPRVSYDHHADDDDFDFDDDALVRLSVCCSVVVNPNVVSSVVNRVRRRVRVVVCVVVVVDDSVSRHDNPRDTHGGD

Nearest PDB structures (foldseek):
  7ffw-assembly1_A  TM=7.086E-01  e=4.117E-04  Salmonella enterica
  6les-assembly2_Y  TM=6.153E-01  e=1.835E-03  Escherichia coli K-12
  7bg0-assembly2_E  TM=5.867E-01  e=3.078E-03  Escherichia coli K-12
  7ofy-assembly1_A  TM=6.755E-01  e=5.450E-02  Agrobacterium tumefaciens
  8tlw-assembly1_A  TM=6.077E-01  e=1.534E-01  Escherichia coli K-12